Protein AF-A0A938PQ98-F1 (afdb_monomer)

Nearest PDB structures (foldseek):
  8t7w-assembly1_A  TM=9.359E-01  e=2.384E-25  Klebsiella aerogenes KCTC 2190
  3e8j-assembly1_B  TM=9.367E-01  e=6.258E-22  Leishmania naiffi
  5eo6-assembly1_B  TM=9.353E-01  e=1.321E-21  Acinetobacter baumannii
  5eo6-assembly1_A  TM=9.429E-01  e=1.975E-21  Acinetobacter baumannii
  1vju-assembly2_B  TM=9.425E-01  e=5.886E-21  Leishmania major

Secondary structure (DSSP, 8-state):
-PPPHHHHHHHHHHHHHHHHHHHHTT-SS-------EE-GGG-EEEEEEEES-SSEEEEEEEEEEEEESS--HHHHTT-GGGTT--EEEEEEEEEEEESSTTSPEEEEEEEEEEETTSTT-EEEEEEEEEE-SS--HHHHHHHHHHHHHHHGGGHHHHHHHHHHHTEETTTTEESSSEE--EEEE-TT-HHHHHHHHHHHHHHHHHHHHHHHHHHTT-----

Sequence (222 aa):
MTVDVTQVRQYFIQLQEIICAQLETFEPLARFSTEDIPGPGGALARPRVLARGIVIEKAAVQFTHSIGPTLPPAATGRNPHLAGRPFQAVAISMIVHPRNPYVPTTHLNLRYFVVDGVDGTWYFGGGFDLTPYYLFPEDCVHWHEVSARAAGVHYPMMKKACDEYFQLPHRGEARGIGGLFFDDWTDGGADASFRQVQSIGDALLPAYLPIIEKRKDTPFGE

Mean predicted aligned error: 3.8 Å

Solvent-accessible surface area (backbone atoms only — not comparable to full-atom values): 11638 Å² total; per-residue (Å²): 123,73,66,63,64,67,59,56,48,52,50,43,51,50,50,49,53,52,52,51,57,58,60,35,72,67,25,95,80,40,57,61,45,83,56,73,48,78,47,70,98,78,17,36,37,36,54,25,46,29,60,77,28,84,42,43,32,33,34,38,44,36,36,41,34,49,61,42,70,45,51,54,70,80,60,24,72,81,38,63,91,52,55,70,32,34,32,41,38,38,36,32,39,34,44,39,37,43,56,36,60,61,23,48,32,39,39,39,35,42,37,40,41,41,39,64,96,48,96,68,47,58,31,34,32,32,36,36,38,38,31,56,79,50,88,50,73,68,57,55,49,48,35,48,54,40,46,34,65,34,43,45,93,49,24,70,60,23,30,51,44,18,51,65,68,43,48,38,80,96,74,76,38,61,70,44,83,31,44,37,26,52,63,81,40,50,66,83,38,38,69,48,36,48,51,46,50,49,37,46,60,66,33,48,56,77,34,44,50,63,48,40,72,72,22,54,81,57,88,78,82,135

Structure (mmCIF, N/CA/C/O backbone):
data_AF-A0A938PQ98-F1
#
_entry.id   AF-A0A938PQ98-F1
#
loop_
_atom_site.group_PDB
_atom_site.id
_atom_site.type_symbol
_atom_site.label_atom_id
_atom_site.label_alt_id
_atom_site.label_comp_id
_atom_site.label_asym_id
_atom_site.label_entity_id
_atom_site.label_seq_id
_atom_site.pdbx_PDB_ins_code
_atom_site.Cartn_x
_atom_site.Cartn_y
_atom_site.Cartn_z
_atom_site.occupancy
_atom_site.B_iso_or_equiv
_atom_site.auth_seq_id
_atom_site.auth_comp_id
_atom_site.auth_asym_id
_atom_site.auth_atom_id
_atom_site.pdbx_PDB_model_num
ATOM 1 N N . MET A 1 1 ? 7.131 0.810 -24.719 1.00 72.88 1 MET A N 1
ATOM 2 C CA . MET A 1 1 ? 7.517 2.026 -23.967 1.00 72.88 1 MET A CA 1
ATOM 3 C C . MET A 1 1 ? 7.296 1.735 -22.491 1.00 72.88 1 MET A C 1
ATOM 5 O O . MET A 1 1 ? 6.317 1.062 -22.190 1.00 72.88 1 MET A O 1
ATOM 9 N N . THR A 1 2 ? 8.216 2.144 -21.620 1.00 83.44 2 THR A N 1
ATOM 10 C CA . THR A 1 2 ? 8.167 1.978 -20.152 1.00 83.44 2 THR A CA 1
ATOM 11 C C . THR A 1 2 ? 7.714 3.283 -19.497 1.00 83.44 2 THR A C 1
ATOM 13 O O . THR A 1 2 ? 7.872 4.344 -20.099 1.00 83.44 2 THR A O 1
ATOM 16 N N . VAL A 1 3 ? 7.228 3.232 -18.254 1.00 85.94 3 VAL A N 1
ATOM 17 C CA . VAL A 1 3 ? 7.069 4.452 -17.446 1.00 85.94 3 VAL A CA 1
ATOM 18 C C . VAL A 1 3 ? 8.440 4.894 -16.944 1.00 85.94 3 VAL A C 1
ATOM 20 O O . VAL A 1 3 ? 9.269 4.056 -16.571 1.00 85.94 3 VAL A O 1
ATOM 23 N N . ASP A 1 4 ? 8.678 6.205 -16.932 1.00 91.75 4 ASP A N 1
ATOM 24 C CA . ASP A 1 4 ? 9.855 6.792 -16.296 1.00 91.75 4 ASP A CA 1
ATOM 25 C C . ASP A 1 4 ? 9.849 6.469 -14.794 1.00 91.75 4 ASP A C 1
ATOM 27 O O . ASP A 1 4 ? 8.961 6.883 -14.042 1.00 91.75 4 ASP A O 1
ATOM 31 N N . VAL A 1 5 ? 10.872 5.736 -14.353 1.00 94.00 5 VAL A N 1
ATOM 32 C CA . VAL A 1 5 ? 11.075 5.329 -12.955 1.00 94.00 5 VAL A CA 1
ATOM 33 C C . VAL A 1 5 ? 11.027 6.530 -12.008 1.00 94.00 5 VAL A C 1
ATOM 35 O O . VAL A 1 5 ? 10.541 6.407 -10.883 1.00 94.00 5 VAL A O 1
ATOM 38 N N . THR A 1 6 ? 11.471 7.704 -12.461 1.00 94.88 6 THR A N 1
ATOM 39 C CA . THR A 1 6 ? 11.460 8.944 -11.676 1.00 94.88 6 THR A CA 1
ATOM 40 C C . THR A 1 6 ? 10.039 9.368 -11.306 1.00 94.88 6 THR A C 1
ATOM 42 O O . THR A 1 6 ? 9.804 9.777 -10.167 1.00 94.88 6 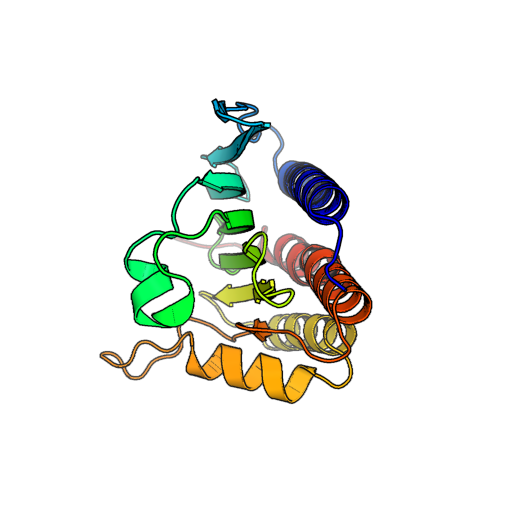THR A O 1
ATOM 45 N N . GLN A 1 7 ? 9.075 9.206 -12.219 1.00 97.12 7 GLN A N 1
ATOM 46 C CA . GLN A 1 7 ? 7.667 9.534 -11.969 1.00 97.12 7 GLN A CA 1
ATOM 47 C C . GLN A 1 7 ? 7.050 8.581 -10.943 1.00 97.12 7 GLN A C 1
ATOM 49 O O . GLN A 1 7 ? 6.399 9.024 -9.995 1.00 97.12 7 GLN A O 1
ATOM 54 N N . VAL A 1 8 ? 7.311 7.277 -11.083 1.00 98.00 8 VAL A N 1
ATOM 55 C CA . VAL A 1 8 ? 6.839 6.264 -10.124 1.00 98.00 8 VAL A CA 1
ATOM 56 C C . VAL A 1 8 ? 7.443 6.507 -8.740 1.00 98.00 8 VAL A C 1
ATOM 58 O O . VAL A 1 8 ? 6.730 6.504 -7.737 1.00 98.00 8 VAL A O 1
ATOM 61 N N . ARG A 1 9 ? 8.752 6.784 -8.685 1.00 98.12 9 ARG A N 1
ATOM 62 C CA . ARG A 1 9 ? 9.471 7.152 -7.459 1.00 98.12 9 ARG A CA 1
ATOM 63 C C . ARG A 1 9 ? 8.839 8.353 -6.772 1.00 98.12 9 ARG A C 1
ATOM 65 O O . ARG A 1 9 ? 8.612 8.297 -5.566 1.00 98.12 9 ARG A O 1
ATOM 72 N N . GLN A 1 10 ? 8.576 9.425 -7.515 1.00 98.44 10 GLN A N 1
ATOM 73 C CA . GLN A 1 10 ? 7.986 10.636 -6.957 1.00 98.44 10 GLN A CA 1
ATOM 74 C C . GLN A 1 10 ? 6.587 10.366 -6.400 1.00 98.44 10 GLN A C 1
ATOM 76 O O . GLN A 1 10 ? 6.302 10.765 -5.272 1.00 98.44 10 GLN A O 1
ATOM 81 N N . TYR A 1 11 ? 5.751 9.640 -7.147 1.00 98.75 11 TYR A N 1
ATOM 82 C CA . TYR A 1 11 ? 4.411 9.283 -6.694 1.00 98.75 11 TYR A CA 1
ATOM 83 C C . TYR A 1 11 ? 4.441 8.434 -5.414 1.00 98.75 11 TYR A C 1
ATOM 85 O O . TYR A 1 11 ? 3.761 8.770 -4.451 1.00 98.75 11 TYR A O 1
ATOM 93 N N . PHE A 1 12 ? 5.267 7.383 -5.339 1.00 98.81 12 PHE A N 1
ATOM 94 C CA . PHE A 1 12 ? 5.338 6.539 -4.135 1.00 98.81 12 PHE A CA 1
ATOM 95 C C . PHE A 1 12 ? 5.906 7.274 -2.915 1.00 98.81 12 PHE A C 1
ATOM 97 O O . PHE A 1 12 ? 5.462 7.024 -1.795 1.00 98.81 12 PHE A O 1
ATOM 104 N N . ILE A 1 13 ? 6.843 8.204 -3.116 1.00 98.69 13 ILE A N 1
ATOM 105 C CA . ILE A 1 13 ? 7.319 9.099 -2.054 1.00 98.69 13 ILE A CA 1
ATOM 106 C C . ILE A 1 13 ? 6.177 9.982 -1.535 1.00 98.69 13 ILE A C 1
ATOM 108 O O . ILE A 1 13 ? 5.963 10.045 -0.326 1.00 98.69 13 ILE A O 1
ATOM 112 N N . GLN A 1 14 ? 5.426 10.620 -2.434 1.00 98.75 14 GLN A N 1
ATOM 113 C CA . GLN A 1 14 ? 4.295 11.471 -2.058 1.00 98.75 14 GLN A CA 1
ATOM 114 C C . GLN A 1 14 ? 3.198 10.665 -1.360 1.00 98.75 14 GLN A C 1
ATOM 116 O O . GLN A 1 14 ? 2.678 11.092 -0.333 1.00 98.75 14 GLN A O 1
ATOM 121 N N . LEU A 1 15 ? 2.890 9.469 -1.866 1.00 98.88 15 LEU A N 1
ATOM 122 C CA . LEU A 1 15 ? 1.912 8.576 -1.259 1.00 98.88 15 LEU A CA 1
ATOM 123 C C . LEU A 1 15 ? 2.333 8.176 0.162 1.00 98.88 15 LEU A C 1
ATOM 125 O O . LEU A 1 15 ? 1.511 8.234 1.072 1.00 98.88 15 LEU A O 1
ATOM 129 N N . GLN A 1 16 ? 3.609 7.838 0.384 1.00 98.81 16 GLN A N 1
ATOM 130 C CA . GLN A 1 16 ? 4.134 7.569 1.727 1.00 98.81 16 GLN A CA 1
ATOM 131 C C . GLN A 1 16 ? 3.946 8.774 2.658 1.00 98.81 16 GLN A C 1
ATOM 133 O O . GLN A 1 16 ? 3.492 8.605 3.787 1.00 98.81 16 GLN A O 1
ATOM 138 N N . GLU A 1 17 ? 4.296 9.977 2.201 1.00 98.69 17 GLU A N 1
ATOM 139 C CA . GLU A 1 17 ? 4.189 11.202 3.000 1.00 98.69 17 GLU A CA 1
ATOM 140 C C . GLU A 1 17 ? 2.732 11.509 3.374 1.00 98.69 17 GLU A C 1
ATOM 142 O O . GLU A 1 17 ? 2.446 11.791 4.539 1.00 98.69 17 GLU A O 1
ATOM 147 N N . ILE A 1 18 ? 1.804 11.365 2.423 1.00 98.81 18 ILE A N 1
ATOM 148 C CA . ILE A 1 18 ? 0.368 11.559 2.652 1.00 98.81 18 ILE A CA 1
ATOM 149 C C . ILE A 1 18 ? -0.174 10.507 3.626 1.00 98.81 18 ILE A C 1
ATOM 151 O O . ILE A 1 18 ? -0.864 10.868 4.577 1.00 98.81 18 ILE A O 1
ATOM 155 N N . ILE A 1 19 ? 0.152 9.223 3.433 1.00 98.81 19 ILE A N 1
ATOM 156 C CA . ILE A 1 19 ? -0.275 8.141 4.333 1.00 98.81 19 ILE A CA 1
ATOM 157 C C . ILE A 1 19 ? 0.204 8.412 5.760 1.00 98.81 19 ILE A C 1
ATOM 159 O O . ILE A 1 19 ? -0.602 8.363 6.689 1.00 98.81 19 ILE A O 1
ATOM 163 N N . CYS A 1 20 ? 1.490 8.723 5.942 1.00 98.81 20 CYS A N 1
ATOM 164 C CA . CYS A 1 20 ? 2.042 9.010 7.263 1.00 98.81 20 CYS A CA 1
ATOM 165 C C . CYS A 1 20 ? 1.334 10.200 7.917 1.00 98.81 20 CYS A C 1
ATOM 167 O O . CYS A 1 20 ? 0.871 10.077 9.048 1.00 98.81 20 CYS A O 1
ATOM 169 N N . ALA A 1 21 ? 1.190 11.316 7.195 1.00 98.69 21 ALA A N 1
ATOM 170 C CA . ALA A 1 21 ? 0.546 12.516 7.719 1.00 98.69 21 ALA A CA 1
ATOM 171 C C . ALA A 1 21 ? -0.918 12.268 8.118 1.00 98.69 21 ALA A C 1
ATOM 173 O O . ALA A 1 21 ? -1.359 12.740 9.162 1.00 98.69 21 ALA A O 1
ATOM 174 N N . GLN A 1 22 ? -1.668 11.506 7.315 1.00 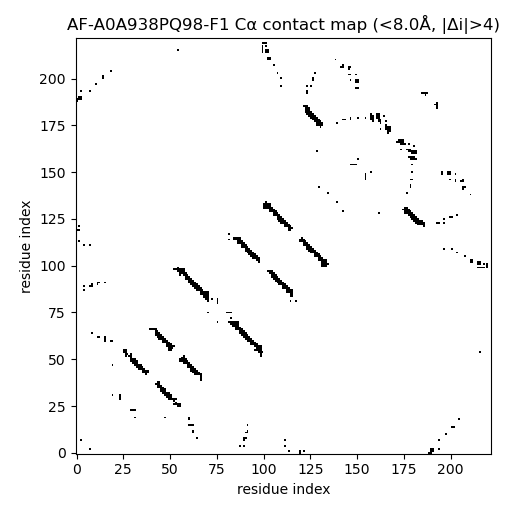98.81 22 GLN A N 1
ATOM 175 C CA . GLN A 1 22 ? -3.063 11.182 7.615 1.00 98.81 22 GLN A CA 1
ATOM 176 C C . GLN A 1 22 ? -3.190 10.237 8.813 1.00 98.81 22 GLN A C 1
ATOM 178 O O . GLN A 1 22 ? -4.026 10.467 9.684 1.00 98.81 22 GLN A O 1
ATOM 183 N N . LEU A 1 23 ? -2.340 9.213 8.912 1.00 98.69 23 LEU A N 1
ATOM 184 C CA . LEU A 1 23 ? -2.345 8.306 10.063 1.00 98.69 23 LEU A CA 1
ATOM 185 C C . LEU A 1 23 ? -1.941 9.017 11.364 1.00 98.69 23 LEU A C 1
ATOM 187 O O . LEU A 1 23 ? -2.512 8.737 12.415 1.00 98.69 23 LEU A O 1
ATOM 191 N N . GLU A 1 24 ? -1.017 9.977 11.304 1.00 98.56 24 GLU A N 1
ATOM 192 C CA . GLU A 1 24 ? -0.634 10.794 12.463 1.00 98.56 24 GLU A CA 1
ATOM 193 C C . GLU A 1 24 ? -1.763 11.694 12.977 1.00 98.56 24 GLU A C 1
ATOM 195 O O . GLU A 1 24 ? -1.717 12.100 14.135 1.00 98.56 24 GLU A O 1
ATOM 200 N N . THR A 1 25 ? -2.803 11.978 12.183 1.00 98.38 25 THR A N 1
ATOM 201 C CA . THR A 1 25 ? -3.957 12.758 12.673 1.00 98.38 25 THR A CA 1
ATOM 202 C C . THR A 1 25 ? -4.756 12.037 13.761 1.00 98.38 25 THR A C 1
ATOM 204 O O . THR A 1 25 ? -5.399 12.691 14.580 1.00 98.38 25 THR A O 1
ATOM 207 N N . PHE A 1 26 ? -4.655 10.705 13.829 1.00 98.06 26 PHE A N 1
ATOM 208 C CA . PHE A 1 26 ? -5.233 9.895 14.904 1.00 98.06 26 PHE A CA 1
ATOM 209 C C . PHE A 1 26 ? -4.358 9.863 16.162 1.00 98.06 26 PHE A C 1
ATOM 211 O O . PHE A 1 26 ? -4.759 9.304 17.182 1.00 98.06 26 PHE A O 1
ATOM 218 N N . GLU A 1 27 ? -3.158 10.445 16.103 1.00 97.88 27 GLU A N 1
ATOM 219 C CA . GLU A 1 27 ? -2.154 10.340 17.148 1.00 97.88 27 GLU A CA 1
ATOM 220 C C . GLU A 1 27 ? -1.810 11.709 17.739 1.00 97.88 27 GLU A C 1
ATOM 222 O O . GLU A 1 27 ? -1.225 12.562 17.067 1.00 97.88 27 GLU A O 1
ATOM 227 N N . PRO A 1 28 ? -2.063 11.943 19.038 1.00 94.81 28 PRO A N 1
ATOM 228 C CA . PRO A 1 28 ? -1.701 13.215 19.651 1.00 94.81 28 PRO A CA 1
ATOM 229 C C . PRO A 1 28 ? -0.178 13.389 19.727 1.00 94.81 28 PRO A C 1
ATOM 231 O O . PRO A 1 28 ? 0.330 14.479 19.460 1.00 94.81 28 PRO A O 1
ATOM 234 N N . LEU A 1 29 ? 0.555 12.313 20.045 1.00 94.62 29 LEU A N 1
ATOM 235 C CA . LEU A 1 29 ? 1.991 12.362 20.352 1.00 94.62 29 LEU A CA 1
ATOM 236 C C . LEU A 1 29 ? 2.859 11.455 19.472 1.00 94.62 29 LEU A C 1
ATOM 238 O O . LEU A 1 29 ? 4.000 11.814 19.187 1.00 94.62 29 LEU A O 1
ATOM 242 N N . ALA A 1 30 ? 2.368 10.281 19.066 1.00 97.25 30 ALA A N 1
ATOM 243 C CA . ALA A 1 30 ? 3.165 9.348 18.275 1.00 97.25 30 ALA A CA 1
ATOM 244 C C . ALA A 1 30 ? 3.358 9.874 16.845 1.00 97.25 30 ALA A C 1
ATOM 246 O O . ALA A 1 30 ? 2.426 10.384 16.225 1.00 97.25 30 ALA A O 1
ATOM 247 N N . ARG A 1 31 ? 4.581 9.759 16.328 1.00 98.12 31 ARG A N 1
ATOM 248 C CA . ARG A 1 31 ? 4.968 10.193 14.980 1.00 98.12 31 ARG A CA 1
ATOM 249 C C . ARG A 1 31 ? 5.791 9.106 14.303 1.00 98.12 31 ARG A C 1
ATOM 251 O O . ARG A 1 31 ? 6.414 8.285 14.984 1.00 98.12 31 ARG A O 1
ATOM 258 N N . PHE A 1 32 ? 5.797 9.102 12.978 1.00 98.62 32 PHE A N 1
ATOM 259 C CA . PHE A 1 32 ? 6.661 8.244 12.185 1.00 98.62 32 PHE A CA 1
ATOM 260 C C . PHE A 1 32 ? 8.122 8.706 12.271 1.00 98.62 32 PHE A C 1
ATOM 262 O O . PHE A 1 32 ? 8.425 9.899 12.257 1.00 98.62 32 PHE A O 1
ATOM 269 N N . SER A 1 33 ? 9.051 7.750 12.309 1.00 97.69 33 SER A N 1
ATOM 270 C CA . SER A 1 33 ? 10.476 8.015 12.076 1.00 97.69 33 SER A CA 1
ATOM 271 C C . SER A 1 33 ? 10.692 8.681 10.716 1.00 97.69 33 SER A C 1
ATOM 273 O O . SER A 1 33 ? 9.962 8.386 9.778 1.00 97.69 33 SER A O 1
ATOM 275 N N . THR A 1 34 ? 11.719 9.518 10.569 1.00 94.75 34 THR A N 1
ATOM 276 C CA . THR A 1 34 ? 11.966 10.305 9.342 1.00 94.75 34 THR A CA 1
ATOM 277 C C . THR A 1 34 ? 13.308 10.000 8.670 1.00 94.75 34 THR A C 1
ATOM 279 O O . THR A 1 34 ? 13.791 10.783 7.858 1.00 94.75 34 THR A O 1
ATOM 282 N N . GLU A 1 35 ? 13.917 8.859 8.989 1.00 94.56 35 GLU A N 1
ATOM 283 C CA . GLU A 1 35 ? 15.220 8.463 8.449 1.00 94.56 35 GLU A CA 1
ATOM 284 C C . GLU A 1 35 ? 15.163 8.159 6.944 1.00 94.56 35 GLU A C 1
ATOM 286 O O . GLU A 1 35 ? 14.292 7.423 6.479 1.00 94.56 35 GLU A O 1
ATOM 291 N N . ASP A 1 36 ? 16.131 8.684 6.196 1.00 97.56 36 ASP A N 1
ATOM 292 C CA . ASP A 1 36 ? 16.361 8.354 4.792 1.00 97.56 36 ASP A CA 1
ATOM 293 C C . ASP A 1 36 ? 17.742 7.697 4.661 1.00 97.56 36 ASP A C 1
ATOM 295 O O . ASP A 1 36 ? 18.749 8.234 5.122 1.00 97.56 36 ASP A O 1
ATOM 299 N N . ILE A 1 37 ? 17.784 6.530 4.020 1.00 98.06 37 ILE A N 1
ATOM 300 C CA . ILE A 1 37 ? 18.978 5.694 3.880 1.00 98.06 37 ILE A CA 1
ATOM 301 C C . ILE A 1 37 ? 19.377 5.674 2.396 1.00 98.06 37 ILE A C 1
ATOM 303 O O . ILE A 1 37 ? 18.791 4.916 1.611 1.00 98.06 37 ILE A O 1
ATOM 307 N N . PRO A 1 38 ? 20.329 6.521 1.966 1.00 97.44 38 PRO A N 1
ATOM 308 C CA . PRO A 1 38 ? 20.788 6.545 0.584 1.00 97.44 38 PRO A CA 1
ATOM 309 C C . PRO A 1 38 ? 21.637 5.312 0.260 1.00 97.44 38 PRO A C 1
ATOM 311 O O . PRO A 1 38 ? 22.381 4.803 1.098 1.00 97.44 38 PRO A O 1
ATOM 314 N N . GLY A 1 39 ? 21.555 4.858 -0.988 1.00 94.75 39 GLY A N 1
ATOM 315 C CA . GLY A 1 39 ? 22.371 3.777 -1.528 1.00 94.75 39 GLY A CA 1
ATOM 316 C C . GLY A 1 39 ? 23.108 4.175 -2.813 1.00 94.75 39 GLY A C 1
ATOM 317 O O . GLY A 1 39 ? 22.921 5.278 -3.338 1.00 94.75 39 GLY A O 1
ATOM 318 N N . PRO A 1 40 ? 23.954 3.278 -3.349 1.00 91.69 40 PRO A N 1
ATOM 319 C CA . PRO A 1 40 ? 24.685 3.514 -4.591 1.00 91.69 40 PRO A CA 1
ATOM 320 C C . PRO A 1 40 ? 23.760 3.821 -5.777 1.00 91.69 40 PRO A C 1
ATOM 322 O O . PRO A 1 40 ? 22.631 3.338 -5.842 1.00 91.69 40 PRO A O 1
ATOM 325 N N . GLY A 1 41 ? 24.243 4.617 -6.734 1.00 89.31 41 GLY A N 1
ATOM 326 C CA . GLY A 1 41 ? 23.533 4.869 -7.997 1.00 89.31 41 GLY A CA 1
ATOM 327 C C . GLY A 1 41 ? 22.209 5.632 -7.870 1.00 89.31 41 GLY A C 1
ATOM 328 O O . GLY A 1 41 ? 21.444 5.659 -8.824 1.00 89.31 41 GLY A O 1
ATOM 329 N N . GLY A 1 42 ? 21.920 6.245 -6.715 1.00 92.81 42 GLY A N 1
ATOM 330 C CA . GLY A 1 42 ? 20.652 6.942 -6.465 1.00 92.81 42 GLY A CA 1
ATOM 331 C C . GLY A 1 42 ? 19.554 6.062 -5.856 1.00 92.81 42 GLY A C 1
ATOM 332 O O . GLY A 1 42 ? 18.406 6.519 -5.753 1.00 92.81 42 GLY A O 1
ATOM 333 N N . ALA A 1 43 ? 19.900 4.838 -5.436 1.00 96.12 43 ALA A N 1
ATOM 334 C CA . ALA A 1 43 ? 19.048 3.984 -4.617 1.00 96.12 43 ALA A CA 1
ATOM 335 C C . ALA A 1 43 ? 18.696 4.673 -3.287 1.00 96.12 43 ALA A C 1
ATOM 337 O O . ALA A 1 43 ? 19.438 5.526 -2.790 1.00 96.12 43 ALA A O 1
ATOM 338 N N . LEU A 1 44 ? 17.548 4.323 -2.715 1.00 98.19 44 LEU A N 1
ATOM 339 C CA . LEU A 1 44 ? 17.035 4.968 -1.508 1.00 98.19 44 LEU A CA 1
ATOM 340 C C . LEU A 1 44 ? 16.095 4.031 -0.752 1.00 98.19 44 LEU A C 1
ATOM 342 O O . LEU A 1 44 ? 15.200 3.450 -1.356 1.00 98.19 44 LEU A O 1
ATOM 346 N N . ALA A 1 45 ? 16.235 3.949 0.566 1.00 98.31 45 ALA A N 1
ATOM 347 C CA . ALA A 1 45 ? 15.198 3.426 1.448 1.00 98.31 45 ALA A CA 1
ATOM 348 C C . ALA A 1 45 ? 14.719 4.539 2.388 1.00 98.31 45 ALA A C 1
ATOM 350 O O . ALA A 1 45 ? 15.532 5.272 2.944 1.00 98.31 45 ALA A O 1
ATOM 351 N N . ARG A 1 46 ? 13.403 4.675 2.560 1.00 98.38 46 ARG A N 1
ATOM 352 C CA . ARG A 1 46 ? 12.789 5.626 3.497 1.00 98.38 46 ARG A CA 1
ATOM 353 C C . ARG A 1 46 ? 11.876 4.853 4.443 1.00 98.38 46 ARG A C 1
ATOM 355 O O . ARG A 1 46 ? 10.685 4.708 4.153 1.00 98.38 46 ARG A O 1
ATOM 362 N N . PRO A 1 47 ? 12.402 4.286 5.536 1.00 98.31 47 PRO A N 1
ATOM 363 C CA . PRO A 1 47 ? 11.556 3.690 6.550 1.00 98.31 47 PRO A CA 1
ATOM 364 C C . PRO A 1 47 ? 10.798 4.764 7.330 1.00 98.31 47 PRO A C 1
ATOM 366 O O . PRO A 1 47 ? 11.375 5.716 7.861 1.00 98.31 47 PRO A O 1
ATOM 369 N N . ARG A 1 48 ? 9.481 4.591 7.433 1.00 98.56 48 ARG A N 1
ATOM 370 C CA . ARG A 1 48 ? 8.623 5.344 8.348 1.00 98.56 48 ARG A CA 1
ATOM 371 C C . ARG A 1 48 ? 8.015 4.350 9.318 1.00 98.56 48 ARG A C 1
ATOM 373 O O . ARG A 1 48 ? 7.223 3.504 8.912 1.00 98.56 48 ARG A O 1
ATOM 380 N N . VAL A 1 49 ? 8.390 4.428 10.589 1.00 98.56 49 VAL A N 1
ATOM 381 C CA . VAL A 1 49 ? 7.871 3.552 11.645 1.00 98.56 49 VAL A CA 1
ATOM 382 C C . VAL A 1 49 ? 7.252 4.396 12.748 1.00 98.56 49 VAL A C 1
ATOM 384 O O . VAL A 1 49 ? 7.913 5.276 13.294 1.00 98.56 49 VAL A O 1
ATOM 387 N N . LEU A 1 50 ? 6.000 4.099 13.082 1.00 98.62 50 LEU A N 1
ATOM 388 C CA . LEU A 1 50 ? 5.285 4.631 14.238 1.00 98.62 50 LEU A CA 1
ATOM 389 C C . LEU A 1 50 ? 5.042 3.475 15.208 1.00 98.62 50 LEU A C 1
ATOM 391 O O . LEU A 1 50 ? 4.672 2.373 14.798 1.00 98.62 50 LEU A O 1
ATOM 395 N N . ALA A 1 51 ? 5.269 3.704 16.496 1.00 97.88 51 ALA A N 1
ATOM 396 C CA . ALA A 1 51 ? 5.032 2.700 17.526 1.00 97.88 51 ALA A CA 1
ATOM 397 C C . ALA A 1 51 ? 4.514 3.343 18.810 1.00 97.88 51 ALA A C 1
ATOM 399 O O . ALA A 1 51 ? 4.892 4.466 19.144 1.00 97.88 51 ALA A O 1
ATOM 400 N N . ARG A 1 52 ? 3.726 2.571 19.567 1.00 96.56 52 ARG A N 1
ATOM 401 C CA . ARG A 1 52 ? 3.138 2.965 20.856 1.00 96.56 52 ARG A CA 1
ATOM 402 C C . ARG A 1 52 ? 2.216 4.188 20.744 1.00 96.56 52 ARG A C 1
ATOM 404 O O . ARG A 1 52 ? 2.187 5.008 21.659 1.00 96.56 52 ARG A O 1
ATOM 411 N N . GLY A 1 53 ? 1.479 4.299 19.638 1.00 97.44 53 GLY A N 1
ATOM 412 C CA . GLY A 1 53 ? 0.372 5.242 19.513 1.00 97.44 53 GLY A CA 1
ATOM 413 C C . GLY A 1 53 ? -0.844 4.820 20.339 1.00 97.44 53 GLY A C 1
ATOM 414 O O . GLY A 1 53 ? -0.916 3.693 20.852 1.00 97.44 53 GLY A O 1
ATOM 415 N N . ILE A 1 54 ? -1.782 5.752 20.502 1.00 97.25 54 ILE A N 1
ATOM 416 C CA . ILE A 1 54 ? -3.022 5.541 21.253 1.00 97.25 54 ILE A CA 1
ATOM 417 C C . ILE A 1 54 ? -4.100 4.860 20.400 1.00 97.25 54 ILE A C 1
ATOM 419 O O . ILE A 1 54 ? -4.833 4.024 20.925 1.00 97.25 54 ILE A O 1
ATOM 423 N N . VAL A 1 55 ? -4.154 5.153 19.097 1.00 98.25 55 VAL A N 1
ATOM 424 C CA . VAL A 1 55 ? -5.048 4.498 18.126 1.00 98.25 55 VAL A CA 1
ATOM 425 C C . VAL A 1 55 ? -4.281 3.441 17.333 1.00 98.25 55 VAL A C 1
ATOM 427 O O . VAL A 1 55 ? -4.760 2.322 17.149 1.00 98.25 55 VAL A O 1
ATOM 430 N N . ILE A 1 56 ? -3.072 3.773 16.894 1.00 98.56 56 ILE A N 1
ATOM 431 C CA . ILE A 1 56 ? -2.180 2.946 16.091 1.00 98.56 56 ILE A CA 1
ATOM 432 C C . ILE A 1 56 ? -1.083 2.400 17.002 1.00 98.56 56 ILE A C 1
ATOM 434 O O . ILE A 1 56 ? -0.127 3.091 17.355 1.00 98.56 56 ILE A O 1
ATOM 438 N N . GLU A 1 57 ? -1.189 1.125 17.371 1.00 98.31 57 GLU A N 1
ATOM 439 C CA . GLU A 1 57 ? -0.182 0.478 18.209 1.00 98.31 57 GLU A CA 1
ATOM 440 C C . GLU A 1 57 ? 1.173 0.414 17.496 1.00 98.31 57 GLU A C 1
ATOM 442 O O . GLU A 1 57 ? 2.214 0.728 18.089 1.00 98.31 57 GLU A O 1
ATOM 447 N N . LYS A 1 58 ? 1.161 0.033 16.215 1.00 98.69 58 LYS A N 1
ATOM 448 C CA . LYS A 1 58 ? 2.358 -0.036 15.379 1.00 98.69 58 LYS A CA 1
ATOM 449 C C . LYS A 1 58 ? 2.005 0.136 13.908 1.00 98.69 58 LYS A C 1
ATOM 451 O O . LYS A 1 58 ? 1.120 -0.540 13.395 1.00 98.69 58 LYS A O 1
ATOM 456 N N . ALA A 1 59 ? 2.747 0.976 13.204 1.00 98.75 59 ALA A N 1
ATOM 457 C CA . ALA A 1 59 ? 2.656 1.096 11.758 1.00 98.75 59 ALA A CA 1
ATOM 458 C C . ALA A 1 59 ? 4.043 1.191 11.133 1.00 98.75 59 ALA A C 1
ATOM 460 O O . ALA A 1 59 ? 4.974 1.756 11.710 1.00 98.75 59 ALA A O 1
ATOM 461 N N . ALA A 1 60 ? 4.166 0.646 9.931 1.00 98.62 60 ALA A N 1
ATOM 462 C CA . ALA A 1 60 ? 5.342 0.796 9.098 1.00 98.62 60 ALA A CA 1
ATOM 463 C C . ALA A 1 60 ? 4.893 1.157 7.685 1.00 98.62 60 ALA A C 1
ATOM 465 O O . ALA A 1 60 ? 4.140 0.395 7.088 1.00 98.62 60 ALA A O 1
ATOM 466 N N . VAL A 1 61 ? 5.367 2.286 7.159 1.00 98.75 61 VAL A N 1
ATOM 467 C CA . VAL A 1 61 ? 5.193 2.708 5.763 1.00 98.75 61 VAL A CA 1
ATOM 468 C C . VAL A 1 61 ? 6.586 2.803 5.154 1.00 98.75 61 VAL A C 1
ATOM 470 O O . VAL A 1 61 ? 7.377 3.688 5.470 1.00 98.75 61 VAL A O 1
ATOM 473 N N . GLN A 1 62 ? 6.927 1.846 4.313 1.00 98.50 62 GLN A N 1
ATOM 474 C CA . GLN A 1 62 ? 8.253 1.657 3.750 1.00 98.50 62 GLN A CA 1
ATOM 475 C C . GLN A 1 62 ? 8.247 2.118 2.301 1.00 98.50 62 GLN A C 1
ATOM 477 O O . GLN A 1 62 ? 7.406 1.672 1.527 1.00 98.50 62 GLN A O 1
ATOM 482 N N . PHE A 1 63 ? 9.205 2.956 1.926 1.00 98.69 63 PHE A N 1
ATOM 483 C CA . PHE A 1 63 ? 9.522 3.224 0.529 1.00 98.69 63 PHE A CA 1
ATOM 484 C C . PHE A 1 63 ? 10.913 2.680 0.224 1.00 98.69 63 PHE A C 1
ATOM 486 O O . PHE A 1 63 ? 11.847 2.880 1.008 1.00 98.69 63 PHE A O 1
ATOM 493 N N . THR A 1 64 ? 11.067 2.032 -0.927 1.00 98.38 64 THR A N 1
ATOM 494 C CA . THR A 1 64 ? 12.362 1.587 -1.436 1.00 98.38 64 THR A CA 1
ATOM 495 C C . THR A 1 64 ? 12.499 1.878 -2.925 1.00 98.38 64 THR A C 1
ATOM 497 O O . THR A 1 64 ? 11.565 1.731 -3.708 1.00 98.38 64 THR A O 1
ATOM 500 N N . HIS A 1 65 ? 13.702 2.272 -3.323 1.00 98.06 65 HIS A N 1
ATOM 501 C CA . HIS A 1 65 ? 14.174 2.291 -4.694 1.00 98.06 65 HIS A CA 1
ATOM 502 C C . HIS A 1 65 ? 15.494 1.525 -4.739 1.00 98.06 65 HIS A C 1
ATOM 504 O O . HIS A 1 65 ? 16.525 2.010 -4.267 1.00 98.06 65 HIS A O 1
ATOM 510 N N . SER A 1 66 ? 15.444 0.307 -5.265 1.00 95.06 66 SER A N 1
ATOM 511 C CA . SER A 1 66 ? 16.594 -0.570 -5.442 1.00 95.06 66 SER A CA 1
ATOM 512 C C . SER A 1 66 ? 17.114 -0.461 -6.868 1.00 95.06 66 SER A C 1
ATOM 514 O O . SER A 1 66 ? 16.342 -0.571 -7.815 1.00 95.06 66 SER A O 1
ATOM 516 N N . ILE A 1 67 ? 18.426 -0.282 -7.003 1.00 94.00 67 ILE A N 1
ATOM 517 C CA . ILE A 1 67 ? 19.134 -0.225 -8.283 1.00 94.00 67 ILE A CA 1
ATOM 518 C C . ILE A 1 67 ? 20.271 -1.232 -8.193 1.00 94.00 67 ILE A C 1
ATOM 520 O O . ILE A 1 67 ? 21.067 -1.180 -7.251 1.00 94.00 67 ILE A O 1
ATOM 524 N N . GLY A 1 68 ? 20.335 -2.167 -9.137 1.00 90.00 68 GLY A N 1
ATOM 525 C CA . GLY A 1 68 ? 21.335 -3.227 -9.105 1.00 90.00 68 GLY A CA 1
ATOM 526 C C . GLY A 1 68 ? 21.869 -3.576 -10.490 1.00 90.00 68 GLY A C 1
ATOM 527 O O . GLY A 1 68 ? 21.119 -3.533 -11.462 1.00 90.00 68 GLY A O 1
ATOM 528 N N . PRO A 1 69 ? 23.154 -3.965 -10.598 1.00 86.25 69 PRO A N 1
ATOM 529 C CA . PRO A 1 69 ? 23.757 -4.347 -11.875 1.00 86.25 69 PRO A CA 1
ATOM 530 C C . PRO A 1 69 ? 23.298 -5.727 -12.363 1.00 86.25 69 PRO A C 1
ATOM 532 O O . PRO A 1 69 ? 23.469 -6.044 -13.534 1.00 86.25 69 PRO A O 1
ATOM 535 N N . THR A 1 70 ? 22.745 -6.560 -11.473 1.00 83.25 70 THR A N 1
ATOM 536 C CA . THR A 1 70 ? 22.292 -7.921 -11.784 1.00 83.25 70 THR A CA 1
ATOM 537 C C . THR A 1 70 ? 21.020 -8.246 -11.009 1.00 83.25 70 THR A C 1
ATOM 539 O O . THR A 1 70 ? 20.950 -7.971 -9.810 1.00 83.25 70 THR A O 1
ATOM 542 N N . LEU A 1 71 ? 20.021 -8.836 -11.673 1.00 78.69 71 LEU A N 1
ATOM 543 C CA . LEU A 1 71 ? 18.823 -9.336 -10.997 1.00 78.69 71 LEU A CA 1
ATOM 544 C C . LEU A 1 71 ? 19.173 -10.356 -9.896 1.00 78.69 71 LEU A C 1
ATOM 546 O O . LEU A 1 71 ? 19.994 -11.250 -10.128 1.00 78.69 71 LEU A O 1
ATOM 550 N N . PRO A 1 72 ? 18.503 -10.294 -8.731 1.00 72.44 72 PRO A N 1
ATOM 551 C CA . PRO A 1 72 ? 18.694 -11.278 -7.676 1.00 72.44 72 PRO A CA 1
ATOM 552 C C . PRO A 1 72 ? 18.184 -12.668 -8.106 1.00 72.44 72 PRO A C 1
ATOM 554 O O . PRO A 1 72 ? 17.204 -12.755 -8.853 1.00 72.44 72 PRO A O 1
ATOM 557 N N . PRO A 1 73 ? 18.766 -13.767 -7.580 1.00 72.44 73 PRO A N 1
ATOM 558 C CA . PRO A 1 73 ? 18.388 -15.140 -7.938 1.00 72.44 73 PRO A CA 1
ATOM 559 C C . PRO A 1 73 ? 16.888 -15.453 -7.8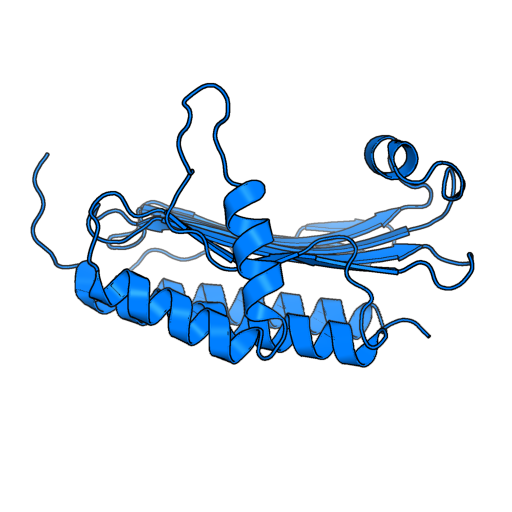12 1.00 72.44 73 PRO A C 1
ATOM 561 O O . PRO A 1 73 ? 16.333 -16.219 -8.595 1.00 72.44 73 PRO A O 1
ATOM 564 N N . ALA A 1 74 ? 16.206 -14.831 -6.846 1.00 68.44 74 ALA A N 1
ATOM 565 C CA . ALA A 1 74 ? 14.766 -14.996 -6.654 1.00 68.44 74 ALA A CA 1
ATOM 566 C C . ALA A 1 74 ? 13.935 -14.479 -7.847 1.00 68.44 74 ALA A C 1
ATOM 568 O O . ALA A 1 74 ? 12.896 -15.052 -8.164 1.00 68.44 74 ALA A O 1
ATOM 569 N N . ALA A 1 75 ? 14.399 -13.426 -8.528 1.00 67.69 75 ALA A N 1
ATOM 570 C CA . ALA A 1 75 ? 13.724 -12.858 -9.693 1.00 67.69 75 ALA A CA 1
ATOM 571 C C . ALA A 1 75 ? 14.088 -13.601 -10.992 1.00 67.69 75 ALA A C 1
ATOM 573 O O . ALA A 1 75 ? 13.246 -13.766 -11.877 1.00 67.69 75 ALA A O 1
ATOM 574 N N . THR A 1 76 ? 15.314 -14.123 -11.092 1.00 66.56 76 THR A N 1
ATOM 575 C CA . THR A 1 76 ? 15.754 -14.915 -12.254 1.00 66.56 76 THR A CA 1
AT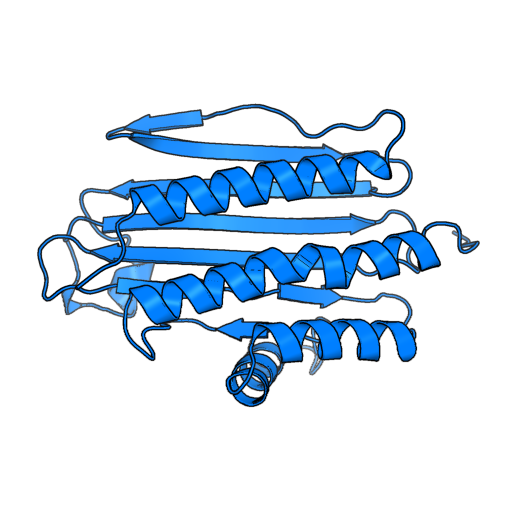OM 576 C C . THR A 1 76 ? 15.184 -16.332 -12.262 1.00 66.56 76 THR A C 1
ATOM 578 O O . THR A 1 76 ? 15.059 -16.917 -13.331 1.00 66.56 76 THR A O 1
ATOM 581 N N . GLY A 1 77 ? 14.760 -16.871 -11.113 1.00 68.44 77 GLY A N 1
ATOM 582 C CA . GLY A 1 77 ? 14.067 -18.162 -11.052 1.00 68.44 77 GLY A CA 1
ATOM 583 C C . GLY A 1 77 ? 12.758 -18.192 -11.853 1.00 68.44 77 GLY A C 1
ATOM 584 O O . GLY A 1 77 ? 12.449 -19.205 -12.475 1.00 68.44 77 GLY A O 1
ATOM 585 N N . ARG A 1 78 ? 12.015 -17.075 -11.885 1.00 68.06 78 ARG A N 1
ATOM 586 C CA . ARG A 1 78 ? 10.799 -16.917 -12.708 1.00 68.06 78 ARG A CA 1
ATOM 587 C C . ARG A 1 78 ? 11.100 -16.423 -14.123 1.00 68.06 78 ARG A C 1
ATOM 589 O O . ARG A 1 78 ? 10.381 -16.776 -15.049 1.00 68.06 78 ARG A O 1
ATOM 596 N N . ASN A 1 79 ? 12.183 -15.661 -14.294 1.00 72.44 79 ASN A N 1
ATOM 597 C CA . ASN A 1 79 ? 12.589 -15.089 -15.578 1.00 72.44 79 ASN A CA 1
ATOM 598 C C . ASN A 1 79 ? 14.063 -15.396 -15.908 1.00 72.44 79 ASN A C 1
ATOM 600 O O . ASN A 1 79 ? 14.907 -14.495 -15.856 1.00 72.44 79 ASN A O 1
ATOM 604 N N 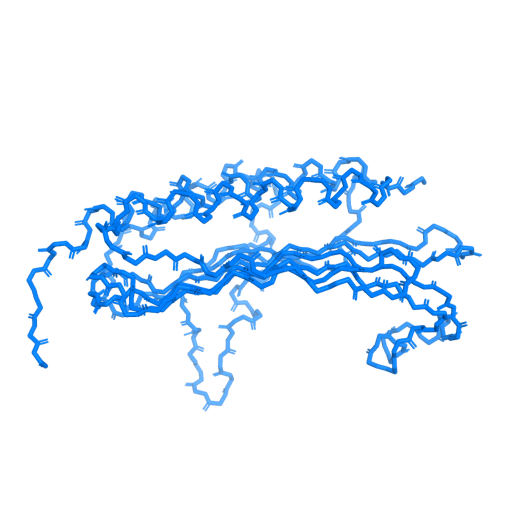. PRO A 1 80 ? 14.406 -16.648 -16.278 1.00 76.75 80 PRO A N 1
ATOM 605 C CA . PRO A 1 80 ? 15.802 -17.051 -16.476 1.00 76.75 80 PRO A CA 1
ATOM 606 C C . PRO A 1 80 ? 16.528 -16.239 -17.556 1.00 76.75 80 PRO A C 1
ATOM 608 O O . PRO A 1 80 ? 17.723 -15.979 -17.444 1.00 76.75 80 PRO A O 1
ATOM 611 N N . HIS A 1 81 ? 15.795 -15.783 -18.577 1.00 77.69 81 HIS A N 1
ATOM 612 C CA . HIS A 1 81 ? 16.322 -14.977 -19.681 1.00 77.69 81 HIS A CA 1
ATOM 613 C C . HIS A 1 81 ? 16.770 -13.560 -19.265 1.00 77.69 81 HIS A C 1
ATOM 615 O O . HIS A 1 81 ? 17.504 -12.913 -20.010 1.00 77.69 81 HIS A O 1
ATOM 621 N N . LEU A 1 82 ? 16.375 -13.085 -18.076 1.00 76.75 82 LEU A N 1
ATOM 622 C CA . LEU A 1 82 ? 16.768 -11.777 -17.538 1.00 76.75 82 LEU A CA 1
ATOM 623 C C . LEU A 1 82 ? 18.009 -11.858 -16.630 1.00 76.75 82 LEU A C 1
ATOM 625 O O . LEU A 1 82 ? 18.474 -10.840 -16.118 1.00 76.75 82 LEU A O 1
ATOM 629 N N . ALA A 1 83 ? 18.572 -13.050 -16.409 1.00 80.31 83 ALA A N 1
ATOM 630 C CA . ALA A 1 83 ? 19.713 -13.224 -15.517 1.00 80.31 83 ALA A CA 1
ATOM 631 C C . ALA A 1 83 ? 20.921 -12.354 -15.909 1.00 80.31 83 ALA A C 1
ATOM 633 O O . ALA A 1 83 ? 21.265 -12.214 -17.081 1.00 80.31 83 ALA A O 1
ATOM 634 N N . GLY A 1 84 ? 21.569 -11.761 -14.899 1.00 80.62 84 GLY A N 1
ATOM 635 C CA . GLY A 1 84 ? 22.750 -10.911 -15.083 1.00 80.62 84 GLY A CA 1
ATOM 636 C C . GLY A 1 84 ? 22.469 -9.515 -15.649 1.00 80.62 84 GLY A C 1
ATOM 637 O O . GLY A 1 84 ? 23.418 -8.791 -15.936 1.00 80.62 84 GLY A O 1
ATOM 638 N N . ARG A 1 85 ? 21.200 -9.120 -15.816 1.00 85.50 85 ARG A N 1
ATOM 639 C CA . ARG A 1 85 ? 20.833 -7.796 -16.338 1.00 85.50 85 ARG A CA 1
ATOM 640 C C . ARG A 1 85 ? 20.678 -6.743 -15.233 1.00 85.50 85 ARG A C 1
ATOM 642 O O . ARG A 1 85 ? 20.233 -7.102 -14.136 1.00 85.50 85 ARG A O 1
ATOM 649 N N . PRO A 1 86 ? 20.987 -5.461 -15.517 1.00 89.56 86 PRO A N 1
ATOM 650 C CA . PRO A 1 86 ? 20.689 -4.365 -14.606 1.00 89.56 86 PRO A CA 1
ATOM 651 C C . PRO A 1 86 ? 19.185 -4.198 -14.416 1.00 89.56 86 PRO A C 1
ATOM 653 O O . PRO A 1 86 ? 18.405 -4.402 -15.348 1.00 89.56 86 PRO A O 1
ATOM 656 N N . PHE A 1 87 ? 18.782 -3.816 -13.211 1.00 91.38 87 PHE A N 1
ATOM 657 C CA . PHE A 1 87 ? 17.379 -3.642 -12.870 1.00 91.38 87 PHE A CA 1
ATOM 658 C C . PHE A 1 87 ? 17.169 -2.449 -11.946 1.00 91.38 87 PHE A C 1
ATOM 660 O O . PHE A 1 87 ? 18.059 -2.056 -11.181 1.00 91.38 87 PHE A O 1
ATOM 667 N N . GLN A 1 88 ? 15.941 -1.941 -11.976 1.00 93.88 88 GLN A N 1
ATOM 668 C CA . GLN A 1 88 ? 15.428 -1.007 -10.989 1.00 93.88 88 GLN A CA 1
ATOM 669 C C . GLN A 1 88 ? 14.093 -1.524 -10.452 1.00 93.88 88 GLN A C 1
ATOM 671 O O . GLN A 1 88 ? 13.262 -2.055 -11.192 1.00 93.88 88 GLN A O 1
ATOM 676 N N . ALA A 1 89 ? 13.899 -1.380 -9.145 1.00 94.69 89 ALA A N 1
ATOM 677 C CA . ALA A 1 89 ? 12.653 -1.709 -8.474 1.00 94.69 89 ALA A CA 1
ATOM 678 C C . ALA A 1 89 ? 12.281 -0.578 -7.520 1.00 94.69 89 ALA A C 1
ATOM 680 O O . ALA A 1 89 ? 13.056 -0.241 -6.623 1.00 94.69 89 ALA A O 1
ATOM 681 N N . VAL A 1 90 ? 11.099 0.001 -7.703 1.00 97.94 90 VAL A N 1
ATOM 682 C CA . VAL A 1 90 ? 10.551 1.030 -6.813 1.00 97.94 90 VAL A CA 1
ATOM 683 C C . VAL A 1 90 ? 9.330 0.449 -6.128 1.00 97.94 90 VAL A C 1
ATOM 685 O O . VAL A 1 90 ? 8.478 -0.125 -6.803 1.00 97.94 90 VAL A O 1
ATOM 688 N N . ALA A 1 91 ? 9.223 0.586 -4.813 1.00 98.56 91 ALA A N 1
ATOM 689 C CA . ALA A 1 91 ? 8.088 0.071 -4.070 1.00 98.56 91 ALA A CA 1
ATOM 690 C C . ALA A 1 91 ? 7.696 0.968 -2.898 1.00 98.56 91 ALA A C 1
ATOM 692 O O . ALA A 1 91 ? 8.537 1.602 -2.260 1.00 98.56 91 ALA A O 1
ATOM 693 N N . ILE A 1 92 ? 6.404 0.952 -2.591 1.00 98.81 92 ILE A N 1
ATOM 694 C CA . ILE A 1 92 ? 5.847 1.351 -1.305 1.00 98.81 92 ILE A CA 1
ATOM 695 C C . ILE A 1 92 ? 5.151 0.138 -0.690 1.00 98.81 92 ILE A C 1
ATOM 697 O O . ILE A 1 92 ? 4.430 -0.593 -1.366 1.00 98.81 92 ILE A O 1
ATOM 701 N N . SER A 1 93 ? 5.372 -0.091 0.599 1.00 98.50 93 SER A N 1
ATOM 702 C CA . SER A 1 93 ? 4.700 -1.140 1.356 1.00 98.50 93 SER A CA 1
ATOM 703 C C . SER A 1 93 ? 4.283 -0.602 2.711 1.00 98.50 93 SER A C 1
ATOM 705 O O . SER A 1 93 ? 5.055 0.096 3.359 1.00 98.50 93 SER A O 1
ATOM 707 N N . MET A 1 94 ? 3.090 -0.944 3.168 1.00 98.75 94 MET A N 1
ATOM 708 C CA . MET A 1 94 ? 2.575 -0.518 4.457 1.00 98.75 94 MET A CA 1
ATOM 709 C C . MET A 1 94 ? 1.965 -1.689 5.212 1.00 98.75 94 MET A C 1
ATOM 711 O O . MET A 1 94 ? 1.317 -2.542 4.612 1.00 98.75 94 MET A O 1
ATOM 715 N N . ILE A 1 95 ? 2.112 -1.674 6.533 1.00 98.81 95 ILE A N 1
ATOM 716 C CA . ILE A 1 95 ? 1.252 -2.420 7.449 1.00 98.81 95 ILE A CA 1
ATOM 717 C C . ILE A 1 95 ? 0.876 -1.540 8.643 1.00 98.81 95 ILE A C 1
ATOM 719 O O . ILE A 1 95 ? 1.721 -0.812 9.173 1.00 98.81 95 ILE A O 1
ATOM 723 N N . VAL A 1 96 ? -0.389 -1.603 9.056 1.00 98.88 96 VAL A N 1
ATOM 724 C CA . VAL A 1 96 ? -0.918 -0.867 10.211 1.00 98.88 96 VAL A CA 1
ATOM 725 C C . VAL A 1 96 ? -1.589 -1.844 11.169 1.00 98.88 96 VAL A C 1
ATOM 727 O O . VAL A 1 96 ? -2.508 -2.571 10.792 1.00 98.88 96 VAL A O 1
ATOM 730 N N . HIS A 1 97 ? -1.142 -1.831 12.420 1.00 98.81 97 HIS A N 1
ATOM 731 C CA . HIS A 1 97 ? -1.738 -2.539 13.544 1.00 98.81 97 HIS A CA 1
ATOM 732 C C . HIS A 1 97 ? -2.354 -1.517 14.504 1.00 98.81 97 HIS A C 1
ATOM 734 O O . HIS A 1 97 ? -1.622 -0.828 15.226 1.00 98.81 97 HIS A O 1
ATOM 740 N N . PRO A 1 98 ? -3.686 -1.363 14.483 1.00 98.62 98 PRO A N 1
ATOM 741 C CA . PRO A 1 98 ? -4.397 -0.573 15.475 1.00 98.62 98 PRO A CA 1
ATOM 742 C C . PRO A 1 98 ? -4.312 -1.207 16.861 1.00 98.62 98 PRO A C 1
ATOM 744 O O . PRO A 1 98 ? -4.210 -2.422 16.986 1.00 98.62 98 PRO A O 1
ATOM 747 N N . ARG A 1 99 ? -4.410 -0.374 17.897 1.00 97.75 99 ARG A N 1
ATOM 748 C CA . ARG A 1 99 ? -4.497 -0.826 19.289 1.00 97.75 99 ARG A CA 1
ATOM 749 C C . ARG A 1 99 ? -5.873 -1.404 19.617 1.00 97.75 99 ARG A C 1
ATOM 751 O O . ARG A 1 99 ? -5.976 -2.352 20.386 1.00 97.75 99 ARG A O 1
ATOM 758 N N . ASN A 1 100 ? -6.930 -0.802 19.076 1.00 98.44 100 ASN A N 1
ATOM 759 C CA . ASN A 1 100 ? -8.297 -1.241 19.321 1.00 98.44 100 ASN A CA 1
ATOM 760 C C . ASN A 1 100 ? -8.643 -2.412 18.377 1.00 98.44 100 ASN A C 1
ATOM 762 O O . ASN A 1 100 ? -8.612 -2.204 17.162 1.00 98.44 100 ASN A O 1
ATOM 766 N N . PRO A 1 101 ? -9.017 -3.606 18.882 1.00 98.25 101 PRO A N 1
ATOM 767 C CA . PRO A 1 101 ? -9.280 -4.781 18.044 1.00 98.25 101 PRO A CA 1
ATOM 768 C C . PRO A 1 101 ? -10.507 -4.630 17.131 1.00 98.25 101 PRO A C 1
ATOM 770 O O . PRO A 1 101 ? -10.677 -5.399 16.185 1.00 98.25 101 PRO A O 1
ATOM 773 N N . TYR A 1 102 ? -11.367 -3.639 17.375 1.00 98.62 102 TYR A N 1
ATOM 774 C CA . TYR A 1 102 ? -12.472 -3.316 16.471 1.00 98.62 102 TYR A CA 1
ATOM 775 C C . TYR A 1 102 ? -12.023 -2.540 15.227 1.00 98.62 102 TYR A C 1
ATOM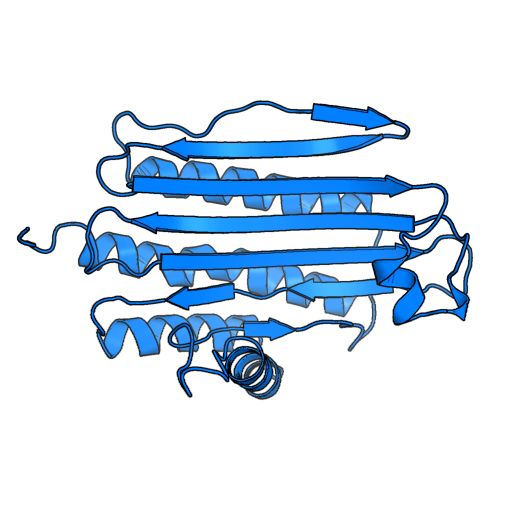 777 O O . TYR A 1 102 ? -12.795 -2.429 14.276 1.00 98.62 102 TYR A O 1
ATOM 785 N N . VAL A 1 103 ? -10.789 -2.024 15.203 1.00 98.81 103 VAL A N 1
ATOM 786 C CA . VAL A 1 103 ? -10.168 -1.472 13.997 1.00 98.81 103 VAL A CA 1
ATOM 787 C C . VAL A 1 103 ? -9.340 -2.588 13.332 1.00 98.81 103 VAL A C 1
ATOM 789 O O . VAL A 1 103 ? -8.438 -3.144 13.962 1.00 98.81 103 VAL A O 1
ATOM 792 N N . PRO A 1 104 ? -9.611 -2.945 12.067 1.00 98.75 104 PRO A N 1
ATOM 793 C CA . PRO A 1 104 ? -8.870 -3.990 11.363 1.00 98.75 104 PRO A CA 1
ATOM 794 C C . PRO A 1 104 ? -7.400 -3.639 11.134 1.00 98.75 104 PRO A C 1
ATOM 796 O O . PRO A 1 104 ? -7.066 -2.481 10.911 1.00 98.75 104 PRO A O 1
ATOM 799 N N . THR A 1 105 ? -6.529 -4.643 11.051 1.00 98.88 105 THR A N 1
ATOM 800 C CA . THR A 1 105 ? -5.205 -4.455 10.444 1.00 98.88 105 THR A CA 1
ATOM 801 C C . THR A 1 105 ? -5.347 -4.279 8.934 1.00 98.88 105 THR A C 1
ATOM 803 O O . THR A 1 105 ? -6.159 -4.950 8.301 1.00 98.88 105 THR A O 1
ATOM 806 N N . THR A 1 106 ? -4.534 -3.411 8.332 1.00 98.81 106 THR A N 1
ATOM 807 C CA . THR A 1 106 ? -4.461 -3.280 6.870 1.00 98.81 106 THR A CA 1
ATOM 808 C C . THR A 1 106 ? -3.028 -3.362 6.368 1.00 98.81 106 THR A C 1
ATOM 810 O O . THR A 1 106 ? -2.078 -3.005 7.075 1.00 98.81 106 THR A O 1
ATOM 813 N N . HIS A 1 107 ? -2.893 -3.816 5.128 1.00 98.81 107 HIS A N 1
ATOM 814 C CA . HIS A 1 107 ? -1.647 -3.872 4.389 1.00 98.81 107 HIS A CA 1
ATOM 815 C C . HIS A 1 107 ? -1.833 -3.256 2.991 1.00 98.81 107 HIS A C 1
ATOM 817 O O . HIS A 1 107 ? -2.887 -3.395 2.376 1.00 98.81 107 HIS A O 1
ATOM 823 N N . LEU A 1 108 ? -0.791 -2.587 2.491 1.00 98.75 108 LEU A N 1
ATOM 824 C CA . LEU A 1 108 ? -0.675 -2.088 1.115 1.00 98.75 108 LEU A CA 1
ATOM 825 C C . LEU A 1 108 ? 0.690 -2.502 0.571 1.00 98.75 108 LEU A C 1
ATOM 827 O O . LEU A 1 108 ? 1.701 -2.401 1.266 1.00 98.75 108 LEU A O 1
ATOM 831 N N . ASN A 1 109 ? 0.741 -2.866 -0.703 1.00 98.69 109 ASN A N 1
ATOM 832 C CA . ASN A 1 109 ? 1.974 -2.887 -1.472 1.00 98.69 109 ASN A CA 1
ATOM 833 C C . ASN A 1 109 ? 1.707 -2.320 -2.865 1.00 98.69 109 ASN A C 1
ATOM 835 O O . ASN A 1 109 ? 0.717 -2.685 -3.479 1.00 98.69 109 ASN A O 1
ATOM 839 N N . LEU A 1 110 ? 2.589 -1.471 -3.382 1.00 98.81 110 LEU A N 1
ATOM 840 C CA . LEU A 1 110 ? 2.645 -1.113 -4.798 1.00 98.81 110 LEU A CA 1
ATOM 841 C C . LEU A 1 110 ? 4.106 -1.134 -5.219 1.00 98.81 110 LEU A C 1
ATOM 843 O O . LEU A 1 110 ? 4.969 -0.627 -4.501 1.00 98.81 110 LEU A O 1
ATOM 847 N N . ARG A 1 111 ? 4.393 -1.724 -6.373 1.00 98.31 111 ARG A N 1
ATOM 848 C CA . ARG A 1 111 ? 5.754 -1.864 -6.882 1.00 98.31 111 ARG A CA 1
ATOM 849 C C . ARG A 1 111 ? 5.795 -1.742 -8.392 1.00 98.31 111 ARG A C 1
ATOM 851 O O . ARG A 1 111 ? 4.860 -2.136 -9.084 1.00 98.31 111 ARG A O 1
ATOM 858 N N . TYR A 1 112 ? 6.913 -1.229 -8.871 1.00 97.38 112 TYR A N 1
ATOM 859 C CA . TYR A 1 112 ? 7.274 -1.162 -10.272 1.00 97.38 112 TYR A CA 1
ATOM 860 C C . TYR A 1 112 ? 8.638 -1.798 -10.449 1.00 97.38 112 TYR A C 1
ATOM 862 O O . TYR A 1 112 ? 9.571 -1.495 -9.701 1.00 97.38 112 TYR A O 1
ATOM 870 N N . PHE A 1 113 ? 8.735 -2.677 -11.432 1.00 94.06 113 PHE A N 1
ATOM 871 C CA . PHE A 1 113 ? 9.959 -3.365 -11.782 1.00 94.06 113 PHE A CA 1
ATOM 872 C C . PHE A 1 113 ? 10.300 -3.079 -13.240 1.00 94.06 113 PHE A C 1
ATOM 874 O O . PHE A 1 113 ? 9.416 -3.124 -14.096 1.00 94.06 113 PHE A O 1
ATOM 881 N N . VAL A 1 114 ? 11.572 -2.803 -13.522 1.00 92.69 114 VAL A N 1
ATOM 882 C CA . VAL A 1 114 ? 12.078 -2.590 -14.881 1.00 92.69 114 VAL A CA 1
ATOM 883 C C . VAL A 1 114 ? 13.487 -3.158 -15.030 1.00 92.69 114 VAL A C 1
ATOM 885 O O . VAL A 1 114 ? 14.315 -3.062 -14.119 1.00 92.69 114 VAL A O 1
ATOM 888 N N . VAL A 1 115 ? 13.754 -3.757 -16.190 1.00 88.81 115 VAL A N 1
ATOM 889 C CA . VAL A 1 115 ? 15.074 -4.274 -16.577 1.00 88.81 115 VAL A CA 1
ATOM 890 C C . VAL A 1 115 ? 15.615 -3.451 -17.734 1.00 88.81 115 VAL A C 1
ATOM 892 O O . VAL A 1 115 ? 14.971 -3.332 -18.779 1.00 88.81 115 VAL A O 1
ATOM 895 N N . ASP A 1 116 ? 16.819 -2.909 -17.566 1.00 74.19 116 ASP A N 1
ATOM 896 C CA . ASP A 1 116 ? 17.436 -2.066 -18.586 1.00 74.19 116 ASP A CA 1
ATOM 897 C C . ASP A 1 116 ? 17.934 -2.910 -19.775 1.00 74.19 116 ASP A C 1
ATOM 899 O O . ASP A 1 116 ? 18.594 -3.942 -19.619 1.00 74.19 116 ASP A O 1
ATOM 903 N N . GLY A 1 117 ? 17.659 -2.440 -20.997 1.00 65.75 117 GLY A N 1
ATOM 904 C CA . GLY A 1 117 ? 18.290 -2.947 -22.223 1.00 65.75 117 GLY A CA 1
ATOM 905 C C . GLY A 1 117 ? 17.763 -4.275 -22.788 1.00 65.75 117 GLY A C 1
ATOM 906 O O . GLY A 1 117 ? 18.397 -4.813 -23.695 1.00 65.75 117 GLY A O 1
ATOM 907 N N . VAL A 1 118 ? 16.635 -4.806 -22.299 1.00 58.03 118 VAL A N 1
ATOM 908 C CA . VAL A 1 118 ? 15.968 -5.994 -22.876 1.00 58.03 118 VAL A CA 1
ATOM 909 C C . VAL A 1 118 ? 14.487 -5.704 -23.102 1.00 58.03 118 VAL A C 1
ATOM 911 O O . VAL A 1 118 ? 13.735 -5.596 -22.135 1.00 58.03 118 VAL A O 1
ATOM 914 N N . ASP A 1 119 ? 14.094 -5.550 -24.372 1.00 63.28 119 ASP A N 1
ATOM 915 C CA . ASP A 1 119 ? 12.716 -5.541 -24.911 1.00 63.28 119 ASP A CA 1
ATOM 916 C C . ASP A 1 119 ? 11.658 -4.715 -24.152 1.00 63.28 119 ASP A C 1
ATOM 918 O O . ASP A 1 119 ? 10.457 -4.894 -24.337 1.00 63.28 119 ASP A O 1
ATOM 922 N N . GLY A 1 120 ? 12.087 -3.772 -23.307 1.00 73.00 120 GLY A N 1
ATOM 923 C CA . GLY A 1 120 ? 11.195 -3.052 -22.408 1.00 73.00 120 GLY A CA 1
ATOM 924 C C . GLY A 1 120 ? 10.489 -3.986 -21.427 1.00 73.00 120 GLY A C 1
ATOM 925 O O . GLY A 1 120 ? 9.275 -3.889 -21.287 1.00 73.00 120 GLY A O 1
ATOM 926 N N . THR A 1 121 ? 11.215 -4.889 -20.761 1.00 88.06 121 THR A N 1
ATOM 927 C CA . THR A 1 121 ? 10.631 -5.718 -19.698 1.00 88.06 121 THR A CA 1
ATOM 928 C C . THR A 1 121 ? 10.350 -4.862 -18.466 1.00 88.06 121 THR A C 1
ATOM 930 O O . THR A 1 121 ? 11.271 -4.396 -17.790 1.00 88.06 121 THR A O 1
ATOM 933 N N . TRP A 1 122 ? 9.069 -4.668 -18.173 1.00 92.38 122 TRP A N 1
ATOM 934 C CA . TRP A 1 122 ? 8.578 -3.982 -16.986 1.00 92.38 122 TRP A CA 1
ATOM 935 C C . TRP A 1 122 ? 7.269 -4.613 -16.531 1.00 92.38 122 TRP A C 1
ATOM 937 O O . TRP A 1 122 ? 6.571 -5.238 -17.327 1.00 92.38 122 TRP A O 1
ATOM 947 N N . TYR A 1 123 ? 6.928 -4.421 -15.265 1.00 94.38 123 TYR A N 1
ATOM 948 C CA . TYR A 1 123 ? 5.600 -4.729 -14.750 1.00 94.38 123 TYR A CA 1
ATOM 949 C C . TYR A 1 123 ? 5.331 -3.952 -13.466 1.00 94.38 123 TYR A C 1
ATOM 951 O O . TYR A 1 123 ? 6.250 -3.571 -12.730 1.00 94.38 123 TYR A O 1
ATOM 959 N N . PHE A 1 124 ? 4.051 -3.735 -13.193 1.00 97.69 124 PHE A N 1
ATOM 960 C CA . PHE A 1 124 ? 3.591 -3.317 -11.879 1.00 97.69 124 PHE A CA 1
ATOM 961 C C . PHE A 1 124 ? 3.061 -4.513 -11.090 1.00 97.69 124 PHE A C 1
ATOM 963 O O . PHE A 1 124 ? 2.635 -5.524 -11.640 1.00 97.69 124 PHE A O 1
ATOM 970 N N . GLY A 1 125 ? 3.061 -4.380 -9.774 1.00 97.94 125 GLY A N 1
ATOM 971 C CA . GLY A 1 125 ? 2.398 -5.311 -8.874 1.00 97.94 125 GLY A CA 1
ATOM 972 C C . GLY A 1 125 ? 1.940 -4.578 -7.627 1.00 97.94 125 GLY A C 1
ATOM 973 O O . GLY A 1 125 ? 2.425 -3.483 -7.332 1.00 97.94 125 GLY A O 1
ATOM 974 N N . GLY A 1 126 ? 1.020 -5.168 -6.879 1.00 98.25 126 GLY A N 1
ATOM 975 C CA . GLY A 1 126 ? 0.545 -4.560 -5.653 1.00 98.25 126 GLY A CA 1
ATOM 976 C C . GLY A 1 126 ? -0.892 -4.887 -5.302 1.00 98.25 126 GLY A C 1
ATOM 977 O O . GLY A 1 126 ? -1.415 -5.938 -5.659 1.00 98.25 126 GLY A O 1
ATOM 978 N N . GLY A 1 127 ? -1.498 -3.965 -4.567 1.00 98.69 127 GLY A N 1
ATOM 979 C CA . GLY A 1 127 ? -2.826 -4.079 -3.999 1.00 98.69 127 GLY A CA 1
ATOM 980 C C . GLY A 1 127 ? -2.830 -3.766 -2.506 1.00 98.69 127 GLY A C 1
ATOM 981 O O . GLY A 1 127 ? -1.796 -3.461 -1.907 1.00 98.69 127 GLY A O 1
ATOM 982 N N . PHE A 1 128 ? -4.009 -3.829 -1.907 1.00 98.88 128 PHE A N 1
ATOM 983 C CA . PHE A 1 128 ? -4.204 -3.633 -0.479 1.00 98.88 128 PHE A CA 1
ATOM 984 C C . PHE A 1 128 ? -5.273 -4.588 0.037 1.00 98.88 128 PHE A C 1
ATOM 986 O O . PHE A 1 128 ? -6.152 -5.017 -0.714 1.00 98.88 128 PHE A O 1
ATOM 993 N N . ASP A 1 129 ? -5.217 -4.899 1.326 1.00 98.88 129 ASP A N 1
ATOM 994 C CA . ASP A 1 129 ? -6.119 -5.854 1.958 1.00 98.88 129 ASP A CA 1
ATOM 995 C C . ASP A 1 129 ? -6.434 -5.493 3.418 1.00 98.88 129 ASP A C 1
ATOM 997 O O . ASP A 1 129 ? -5.703 -4.735 4.071 1.00 98.88 129 ASP A O 1
ATOM 1001 N N . LEU A 1 130 ? -7.565 -6.008 3.910 1.00 98.88 130 LEU A N 1
ATOM 1002 C CA . LEU A 1 130 ? -8.081 -5.738 5.252 1.00 98.88 130 LEU A CA 1
ATOM 1003 C C . LEU A 1 130 ? -8.223 -7.029 6.061 1.00 98.88 130 LEU A C 1
ATOM 1005 O O . LEU A 1 130 ? -8.820 -8.011 5.614 1.00 98.88 130 LEU A O 1
ATOM 1009 N N . THR A 1 131 ? -7.701 -7.000 7.281 1.00 98.81 131 THR A N 1
ATOM 1010 C CA . THR A 1 131 ? -7.669 -8.112 8.236 1.00 98.81 131 THR A CA 1
ATOM 1011 C C . THR A 1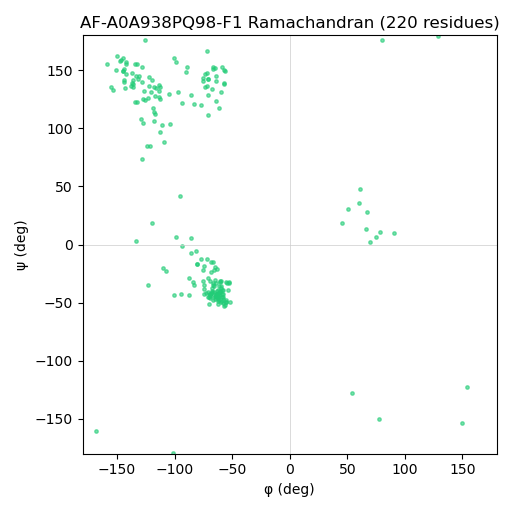 131 ? -8.389 -7.703 9.528 1.00 98.81 131 THR A C 1
ATOM 1013 O O . THR A 1 131 ? -7.759 -7.194 10.457 1.00 98.81 131 THR A O 1
ATOM 1016 N N . PRO A 1 132 ? -9.725 -7.842 9.584 1.00 98.31 132 PRO A N 1
ATOM 1017 C CA . PRO A 1 132 ? -10.504 -7.560 10.786 1.00 98.31 132 PRO A CA 1
ATOM 1018 C C . PRO A 1 132 ? -10.344 -8.663 11.834 1.00 98.31 132 PRO A C 1
ATOM 1020 O O . PRO A 1 132 ? -10.322 -9.844 11.497 1.00 98.31 132 PRO A O 1
ATOM 1023 N N . TYR A 1 133 ? -10.309 -8.272 13.107 1.00 97.88 133 TYR A N 1
ATOM 1024 C CA . TYR A 1 133 ? -10.441 -9.199 14.238 1.00 97.88 133 TYR A C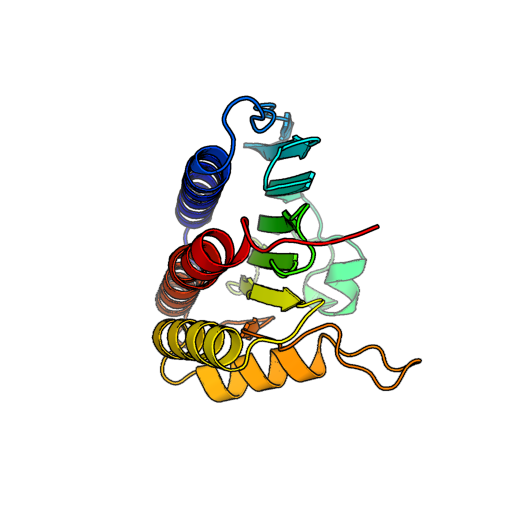A 1
ATOM 1025 C C . TYR A 1 133 ? -11.918 -9.408 14.590 1.00 97.88 133 TYR A C 1
ATOM 1027 O O . TYR A 1 133 ? -12.373 -10.533 14.775 1.00 97.88 133 TYR A O 1
ATOM 1035 N N . TYR A 1 134 ? -12.677 -8.310 14.599 1.00 98.06 134 TYR A N 1
ATOM 1036 C CA . TYR A 1 134 ? -14.131 -8.295 14.711 1.00 98.06 134 TYR A CA 1
ATOM 1037 C C . TYR A 1 134 ? -14.736 -7.769 13.410 1.00 98.06 134 TYR A C 1
ATOM 1039 O O . TYR A 1 134 ? -14.357 -6.706 12.915 1.00 98.06 134 TYR A O 1
ATOM 1047 N N . LEU A 1 135 ? -15.662 -8.536 12.837 1.00 96.12 135 LEU A N 1
ATOM 1048 C CA . LEU A 1 135 ? -16.267 -8.238 11.542 1.00 96.12 135 LEU A CA 1
ATOM 1049 C C . LEU A 1 135 ? -17.462 -7.296 11.681 1.00 96.12 135 LEU A C 1
ATOM 1051 O O . LEU A 1 135 ? -18.417 -7.590 12.397 1.00 96.12 135 LEU A O 1
ATOM 1055 N N . PHE A 1 136 ? -17.442 -6.221 10.896 1.00 98.38 136 PHE A N 1
ATOM 1056 C CA . PHE A 1 136 ? -18.586 -5.343 10.677 1.00 98.38 136 PHE A CA 1
ATOM 1057 C C . PHE A 1 136 ? -18.967 -5.386 9.192 1.00 98.38 136 PHE A C 1
ATOM 1059 O O . PHE A 1 136 ? -18.161 -4.961 8.355 1.00 98.38 136 PHE A O 1
ATOM 1066 N N . PRO A 1 137 ? -20.153 -5.915 8.830 1.00 98.38 137 PRO 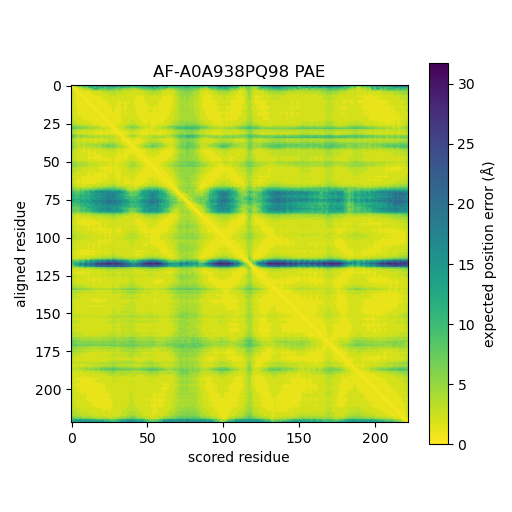A N 1
ATOM 1067 C CA . PRO A 1 137 ? -20.558 -6.060 7.433 1.00 98.38 137 PRO A CA 1
ATOM 1068 C C . PRO A 1 137 ? -20.469 -4.758 6.634 1.00 98.38 137 PRO A C 1
ATOM 1070 O O . PRO A 1 137 ? -20.027 -4.763 5.489 1.00 98.38 137 PRO A O 1
ATOM 1073 N N . GLU A 1 138 ? -20.829 -3.633 7.242 1.00 98.62 138 GLU A N 1
ATOM 1074 C CA . GLU A 1 138 ? -20.821 -2.339 6.572 1.00 98.62 138 GLU A CA 1
ATOM 1075 C C . GLU A 1 138 ? -19.407 -1.803 6.293 1.00 98.62 138 GLU A C 1
ATOM 1077 O O . GLU A 1 138 ? -19.201 -1.134 5.283 1.00 98.62 138 GLU A O 1
ATOM 1082 N N . ASP A 1 139 ? -18.417 -2.158 7.118 1.00 98.81 139 ASP A N 1
ATOM 1083 C CA . ASP A 1 139 ? -17.018 -1.797 6.862 1.00 98.81 139 ASP A CA 1
ATOM 1084 C C . ASP A 1 139 ? -16.449 -2.660 5.728 1.00 98.81 139 ASP A C 1
ATOM 1086 O O . ASP A 1 139 ? -15.687 -2.175 4.893 1.00 98.81 139 ASP A O 1
ATOM 1090 N N . CYS A 1 140 ? -16.876 -3.927 5.651 1.00 98.69 140 CYS A N 1
ATOM 1091 C CA . CYS A 1 140 ? -16.519 -4.827 4.556 1.00 98.69 140 CYS A CA 1
ATOM 1092 C C . CYS A 1 140 ? -17.078 -4.323 3.217 1.00 98.69 140 CYS A C 1
ATOM 1094 O O . CYS A 1 140 ? -16.365 -4.322 2.214 1.00 98.69 140 CYS A O 1
ATOM 1096 N N . VAL A 1 141 ? -18.341 -3.880 3.206 1.00 98.81 141 VAL A N 1
ATOM 1097 C CA . VAL A 1 141 ? -18.983 -3.296 2.020 1.00 98.81 141 VAL A CA 1
ATOM 1098 C C . VAL A 1 141 ? -18.253 -2.026 1.592 1.00 98.81 141 VAL A C 1
ATOM 1100 O O . VAL A 1 141 ? -17.819 -1.952 0.446 1.00 98.81 141 VAL A O 1
ATOM 1103 N N . HIS A 1 142 ? -18.024 -1.080 2.511 1.00 98.88 142 HIS A N 1
ATOM 1104 C CA . HIS A 1 142 ? -17.291 0.159 2.214 1.00 98.88 142 HIS A CA 1
ATOM 1105 C C . HIS A 1 142 ? -15.907 -0.120 1.616 1.00 98.88 142 HIS A C 1
ATOM 1107 O O . HIS A 1 142 ? -15.551 0.434 0.573 1.00 98.88 142 HIS A O 1
ATOM 1113 N N . TRP A 1 143 ? -15.145 -1.026 2.238 1.00 98.88 143 TRP A N 1
ATOM 1114 C CA . TRP A 1 143 ? -13.818 -1.423 1.769 1.00 98.88 143 TRP A CA 1
ATOM 1115 C C . TRP A 1 143 ? -13.840 -1.913 0.318 1.00 98.88 143 TRP A C 1
ATOM 1117 O O . TRP A 1 143 ? -13.059 -1.457 -0.524 1.00 98.88 143 TRP A O 1
ATOM 1127 N N . HIS A 1 144 ? -14.768 -2.820 0.007 1.00 98.88 144 HIS A N 1
ATOM 1128 C CA . HIS A 1 144 ? -14.875 -3.420 -1.320 1.00 98.88 144 HIS A CA 1
ATOM 1129 C C . HIS A 1 144 ? -15.487 -2.478 -2.362 1.00 98.88 144 HIS A C 1
ATOM 1131 O O . HIS A 1 144 ? -15.065 -2.518 -3.513 1.00 98.88 144 HIS A O 1
ATOM 1137 N N . GLU A 1 145 ? -16.390 -1.571 -1.989 1.00 98.88 145 GLU A N 1
ATOM 1138 C CA . GLU A 1 145 ? -16.920 -0.544 -2.897 1.00 98.88 145 GLU A CA 1
ATOM 1139 C C . GLU A 1 145 ? -15.855 0.485 -3.300 1.00 98.88 145 GLU A C 1
ATOM 1141 O O . GLU A 1 145 ? -15.758 0.870 -4.470 1.00 98.88 145 GLU A O 1
ATOM 1146 N N . VAL A 1 146 ? -15.021 0.930 -2.352 1.00 98.88 146 VAL A N 1
ATOM 1147 C CA . VAL A 1 146 ? -13.883 1.811 -2.657 1.00 98.88 146 VAL A CA 1
ATOM 1148 C C . VAL A 1 146 ? -12.869 1.080 -3.541 1.00 98.88 146 VAL A C 1
ATOM 1150 O O . VAL A 1 146 ? -12.446 1.632 -4.559 1.00 98.88 146 VAL A O 1
ATOM 1153 N N . SER A 1 147 ? -12.563 -0.181 -3.220 1.00 98.81 147 SER A N 1
ATOM 1154 C CA . SER A 1 147 ? -11.689 -1.042 -4.032 1.00 98.81 147 SER A CA 1
ATOM 1155 C C . SER A 1 147 ? -12.209 -1.218 -5.461 1.00 98.81 147 SER A C 1
ATOM 1157 O O . SER A 1 147 ? -11.448 -1.097 -6.420 1.00 98.81 147 SER A O 1
ATOM 1159 N N . ALA A 1 148 ? -13.512 -1.466 -5.620 1.00 98.81 148 ALA A N 1
ATOM 1160 C CA . ALA A 1 148 ? -14.141 -1.670 -6.918 1.00 98.81 148 ALA A CA 1
ATOM 1161 C C . ALA A 1 148 ? -14.118 -0.413 -7.782 1.00 98.81 148 ALA A C 1
ATOM 1163 O O . ALA A 1 148 ? -13.821 -0.493 -8.972 1.00 98.81 148 ALA A O 1
ATOM 1164 N N . ARG A 1 149 ? -14.362 0.762 -7.190 1.00 98.81 149 ARG A N 1
ATOM 1165 C CA . ARG A 1 149 ? -14.244 2.034 -7.917 1.00 98.81 149 ARG A CA 1
ATOM 1166 C C . ARG A 1 149 ? -12.815 2.302 -8.384 1.00 98.81 149 ARG A C 1
ATOM 1168 O O . ARG A 1 149 ? -12.643 2.767 -9.504 1.00 98.81 149 ARG A O 1
ATOM 1175 N N . ALA A 1 150 ? -11.818 1.986 -7.559 1.00 98.62 150 ALA A N 1
ATOM 1176 C CA . ALA A 1 150 ? -10.409 2.184 -7.894 1.00 98.62 150 ALA A CA 1
ATOM 1177 C C . ALA A 1 150 ? -9.917 1.227 -8.993 1.00 98.62 150 ALA A C 1
ATOM 1179 O O . ALA A 1 150 ? -9.226 1.629 -9.926 1.00 98.62 150 ALA A O 1
ATOM 1180 N N . ALA A 1 151 ? -10.291 -0.051 -8.905 1.00 98.31 151 ALA A N 1
ATOM 1181 C CA . ALA A 1 151 ? -9.905 -1.063 -9.888 1.00 98.31 151 ALA A CA 1
ATOM 1182 C C . ALA A 1 151 ? -10.766 -1.036 -11.166 1.00 98.31 151 ALA A C 1
ATOM 1184 O O . ALA A 1 151 ? -10.390 -1.622 -12.183 1.00 98.31 151 ALA A O 1
ATOM 1185 N N . GLY A 1 152 ? -11.934 -0.387 -11.127 1.00 98.44 152 GLY A N 1
ATOM 1186 C CA . GLY A 1 152 ? -12.861 -0.300 -12.249 1.00 98.44 152 GLY A CA 1
ATOM 1187 C C . GLY A 1 152 ? -13.220 -1.681 -12.801 1.00 98.44 152 GLY A C 1
ATOM 1188 O O . GLY A 1 152 ? -13.598 -2.595 -12.066 1.00 98.44 152 GLY A O 1
ATOM 1189 N N . VAL A 1 153 ? -13.060 -1.853 -14.114 1.00 97.62 153 VAL A N 1
ATOM 1190 C CA . VAL A 1 153 ? -13.354 -3.120 -14.807 1.00 97.62 153 VAL A CA 1
ATOM 1191 C C . VAL A 1 153 ? -12.467 -4.285 -14.352 1.00 97.62 153 VAL A C 1
ATOM 1193 O O . VAL A 1 153 ? -12.855 -5.441 -14.514 1.00 97.62 153 VAL A O 1
ATOM 1196 N N . HIS A 1 154 ? -11.306 -4.007 -13.752 1.00 98.31 154 HIS A N 1
ATOM 1197 C CA . HIS A 1 154 ? -10.364 -5.031 -13.300 1.00 98.31 154 HIS A CA 1
ATOM 1198 C C . HIS A 1 154 ? -10.682 -5.570 -11.896 1.00 98.31 154 HIS A C 1
ATOM 1200 O O . HIS A 1 154 ? -10.081 -6.563 -11.480 1.00 98.31 154 HIS A O 1
ATOM 1206 N N . TYR A 1 155 ? -11.651 -4.979 -11.181 1.00 98.75 155 TYR A N 1
ATOM 1207 C CA . TYR A 1 155 ? -11.995 -5.375 -9.812 1.00 98.75 155 TYR A CA 1
ATOM 1208 C C . TYR A 1 155 ? -12.269 -6.878 -9.642 1.00 98.75 155 TYR A C 1
ATOM 1210 O O . TYR A 1 155 ? -11.648 -7.474 -8.762 1.00 98.75 155 TYR A O 1
ATOM 1218 N N . PRO A 1 156 ? -13.109 -7.545 -10.466 1.00 98.69 156 PRO A N 1
ATOM 1219 C CA . PRO A 1 156 ? -13.398 -8.965 -10.259 1.00 98.69 156 PRO A CA 1
ATOM 1220 C C . PRO A 1 156 ? -12.143 -9.845 -10.323 1.00 98.69 156 PRO A C 1
ATOM 1222 O O . PRO A 1 156 ? -12.006 -10.788 -9.545 1.00 98.69 156 PRO A O 1
ATOM 1225 N N . MET A 1 157 ? -11.212 -9.513 -11.223 1.00 98.44 157 MET A N 1
ATOM 1226 C CA . MET A 1 157 ? -9.947 -10.228 -11.381 1.00 98.44 157 MET A CA 1
ATOM 1227 C C . MET A 1 157 ? -9.021 -9.979 -10.186 1.00 98.44 157 MET A C 1
ATOM 1229 O O . MET A 1 157 ? -8.547 -10.933 -9.573 1.00 98.44 157 MET A O 1
ATOM 1233 N N . MET A 1 158 ? -8.796 -8.712 -9.830 1.00 98.69 158 MET A N 1
ATOM 1234 C CA . MET A 1 158 ? -7.879 -8.335 -8.749 1.00 98.69 158 MET A CA 1
ATOM 1235 C C . MET A 1 158 ? -8.378 -8.788 -7.373 1.00 98.69 158 MET A C 1
ATOM 1237 O O . MET A 1 158 ? -7.582 -9.189 -6.525 1.00 98.69 158 MET A O 1
ATOM 1241 N N . LYS A 1 159 ? -9.698 -8.773 -7.149 1.00 98.75 159 LYS A N 1
ATOM 1242 C CA . LYS A 1 159 ? -10.311 -9.288 -5.921 1.00 98.75 159 LYS A CA 1
ATOM 1243 C C . LYS A 1 159 ? -10.134 -10.794 -5.811 1.00 98.75 159 LYS A C 1
ATOM 1245 O O . LYS A 1 159 ? -9.706 -11.280 -4.769 1.00 98.75 159 LYS A O 1
ATOM 1250 N N . LYS A 1 160 ? -10.415 -11.536 -6.887 1.00 98.69 160 LYS A N 1
ATOM 1251 C CA . LYS A 1 160 ? -10.208 -12.989 -6.913 1.00 98.69 160 LYS A CA 1
ATOM 1252 C C . LYS A 1 160 ? -8.742 -13.344 -6.645 1.00 98.69 160 LYS A C 1
ATOM 1254 O O . LYS A 1 160 ? -8.471 -14.208 -5.819 1.00 98.69 160 LYS A O 1
ATOM 1259 N N . ALA A 1 161 ? -7.810 -12.636 -7.282 1.00 98.56 161 ALA A N 1
ATOM 1260 C CA . ALA A 1 161 ? -6.384 -12.833 -7.046 1.00 98.56 161 ALA A CA 1
ATOM 1261 C C . ALA A 1 161 ? -5.999 -12.543 -5.582 1.00 98.56 161 ALA A C 1
ATOM 1263 O O . ALA A 1 161 ? -5.169 -13.248 -5.013 1.00 98.56 161 ALA A O 1
ATOM 1264 N N . CYS A 1 162 ? -6.634 -11.552 -4.946 1.00 98.69 162 CYS A N 1
ATOM 1265 C CA . CYS A 1 162 ? -6.431 -11.244 -3.530 1.00 98.69 162 CYS A CA 1
ATOM 1266 C C . CYS A 1 162 ? -6.902 -12.383 -2.622 1.00 98.69 162 CYS A C 1
ATOM 1268 O O . CYS A 1 162 ? -6.186 -12.757 -1.691 1.00 98.69 162 CYS A O 1
ATOM 1270 N N . ASP A 1 163 ? -8.083 -12.940 -2.901 1.00 98.31 163 ASP A N 1
ATOM 1271 C CA . ASP A 1 163 ? -8.631 -14.061 -2.137 1.00 98.31 163 ASP A CA 1
ATOM 1272 C C . ASP A 1 163 ? -7.732 -15.294 -2.227 1.00 98.31 163 ASP A C 1
ATOM 1274 O O . ASP A 1 163 ? -7.540 -15.964 -1.219 1.00 98.31 163 ASP A O 1
ATOM 1278 N N . GLU A 1 164 ? -7.197 -15.593 -3.415 1.00 97.75 164 GLU A N 1
ATOM 1279 C CA . GLU A 1 164 ? -6.337 -16.754 -3.672 1.00 97.75 164 GLU A CA 1
ATOM 1280 C C . GLU A 1 164 ? -4.943 -16.581 -3.058 1.00 97.75 164 GLU A C 1
ATOM 1282 O O . GLU A 1 164 ? -4.403 -17.516 -2.462 1.00 97.75 164 GLU A O 1
ATOM 1287 N N . TYR A 1 165 ? -4.364 -15.383 -3.175 1.00 97.62 165 TYR A N 1
ATOM 1288 C CA . TYR A 1 165 ? -3.010 -15.105 -2.703 1.00 97.62 165 TYR A CA 1
ATOM 1289 C C . TYR A 1 165 ? -2.916 -15.085 -1.172 1.00 97.62 165 TYR A C 1
ATOM 1291 O O . TYR A 1 165 ? -1.966 -15.620 -0.601 1.00 97.62 165 TYR A O 1
ATOM 1299 N N . PHE A 1 166 ? -3.906 -14.501 -0.489 1.00 97.31 166 PHE A N 1
ATOM 1300 C CA . PHE A 1 166 ? -3.913 -14.375 0.972 1.00 97.31 166 PHE A CA 1
ATOM 1301 C C . PHE A 1 166 ? -4.698 -15.494 1.673 1.00 97.31 166 PHE A C 1
ATOM 1303 O O . PHE A 1 166 ? -5.408 -15.251 2.651 1.00 97.31 166 PHE A O 1
ATOM 1310 N N . GLN A 1 167 ? -4.531 -16.733 1.207 1.00 96.56 167 GLN A N 1
ATOM 1311 C CA . GLN A 1 167 ? -4.942 -17.937 1.933 1.00 96.56 167 GLN A CA 1
ATOM 1312 C C . GLN A 1 167 ? -3.823 -18.455 2.840 1.00 96.56 167 GLN A C 1
ATOM 1314 O O . GLN A 1 167 ? -2.634 -18.305 2.558 1.00 96.56 167 GLN A O 1
ATOM 1319 N N . LEU A 1 168 ? -4.212 -19.143 3.911 1.00 94.75 168 LEU A N 1
ATOM 1320 C CA . LEU A 1 168 ? -3.351 -19.937 4.780 1.00 94.75 168 LEU A CA 1
ATOM 1321 C C . LEU A 1 168 ? -3.676 -21.423 4.540 1.00 94.75 168 LEU A C 1
ATOM 1323 O O . LEU A 1 168 ? -4.513 -21.986 5.248 1.00 94.75 168 LEU A O 1
ATOM 1327 N N . PRO A 1 169 ? -3.027 -22.104 3.569 1.00 93.50 169 PRO A N 1
ATOM 1328 C CA . PRO A 1 169 ? -3.446 -23.442 3.133 1.00 93.50 169 PRO A CA 1
ATOM 1329 C C . PRO A 1 169 ? -3.407 -24.496 4.240 1.00 93.50 169 PRO A C 1
ATOM 1331 O O . PRO A 1 169 ? -4.239 -25.392 4.280 1.00 93.50 169 PRO A O 1
ATOM 1334 N N . HIS A 1 170 ? -2.466 -24.364 5.177 1.00 95.38 170 HIS A N 1
ATOM 1335 C CA . HIS A 1 170 ? -2.331 -25.265 6.323 1.00 95.38 170 HIS A CA 1
ATOM 1336 C C . HIS A 1 170 ? -3.435 -25.084 7.383 1.00 95.38 170 HIS A C 1
ATOM 1338 O O . HIS A 1 170 ? -3.548 -25.921 8.274 1.00 95.38 170 HIS A O 1
ATOM 1344 N N . ARG A 1 171 ? -4.226 -24.004 7.302 1.00 96.00 171 ARG A N 1
ATOM 1345 C CA . ARG A 1 171 ? -5.398 -23.736 8.156 1.00 96.00 171 ARG A CA 1
ATOM 1346 C C . ARG A 1 171 ? -6.720 -23.850 7.401 1.00 96.00 171 ARG A C 1
ATOM 1348 O O . ARG A 1 171 ? -7.752 -24.028 8.030 1.00 96.00 171 ARG A O 1
ATOM 1355 N N . GLY A 1 172 ? -6.692 -23.757 6.070 1.00 94.81 172 GLY A N 1
ATOM 1356 C CA . GLY A 1 172 ? -7.906 -23.637 5.262 1.00 94.81 172 GLY A CA 1
ATOM 1357 C C . GLY A 1 172 ? -8.635 -22.308 5.489 1.00 94.81 172 GLY A C 1
ATOM 1358 O O . GLY A 1 172 ? -9.852 -22.253 5.354 1.00 94.81 172 GLY A O 1
ATOM 1359 N N . GLU A 1 173 ? -7.902 -21.257 5.866 1.00 95.88 173 GLU A N 1
ATOM 1360 C CA . GLU A 1 173 ? -8.451 -19.957 6.265 1.00 95.88 173 GLU A CA 1
ATOM 1361 C C . GLU A 1 173 ? -7.900 -18.834 5.381 1.00 95.88 173 GLU A C 1
ATOM 1363 O O . GLU A 1 173 ? -6.718 -18.828 5.030 1.00 95.88 173 GLU A O 1
ATOM 1368 N N . ALA A 1 174 ? -8.734 -17.840 5.082 1.00 96.44 174 ALA A N 1
ATOM 1369 C CA . ALA A 1 174 ? -8.268 -16.578 4.520 1.00 96.44 174 ALA A CA 1
ATOM 1370 C C . ALA A 1 174 ? -7.569 -15.747 5.606 1.00 96.44 174 ALA A C 1
ATOM 1372 O O . ALA A 1 174 ? -7.979 -15.758 6.766 1.00 96.44 174 ALA A O 1
ATOM 1373 N N . ARG A 1 175 ? -6.551 -14.965 5.230 1.00 97.75 175 ARG A N 1
ATOM 1374 C CA . ARG A 1 175 ? -5.895 -14.022 6.152 1.00 97.75 175 ARG A CA 1
ATOM 1375 C C . ARG A 1 175 ? -6.839 -12.908 6.614 1.00 97.75 175 ARG A C 1
ATOM 1377 O O . ARG A 1 175 ? -6.672 -12.400 7.714 1.00 97.75 175 ARG A O 1
ATOM 1384 N N . GLY A 1 176 ? -7.793 -12.515 5.774 1.00 98.06 176 GLY A N 1
ATOM 1385 C CA . GLY A 1 176 ? -8.714 -11.411 6.022 1.00 98.06 176 GLY A CA 1
ATOM 1386 C C . GLY A 1 176 ? -9.863 -11.399 5.015 1.00 98.06 176 GLY A C 1
ATOM 1387 O O . GLY A 1 176 ? -10.120 -12.399 4.348 1.00 98.06 176 GLY A O 1
ATOM 1388 N N . ILE A 1 177 ? -10.534 -10.254 4.872 1.00 98.56 177 ILE A N 1
ATOM 1389 C CA . ILE A 1 177 ? -11.680 -10.093 3.954 1.00 98.56 177 ILE A CA 1
ATOM 1390 C C . ILE A 1 177 ? -11.264 -9.735 2.517 1.00 98.56 177 ILE A C 1
ATOM 1392 O O . ILE A 1 177 ? -12.117 -9.438 1.677 1.00 98.56 177 ILE A O 1
ATOM 1396 N N . GLY A 1 178 ? -9.958 -9.721 2.247 1.00 98.44 178 GLY A N 1
ATOM 1397 C CA . GLY A 1 178 ? -9.382 -9.413 0.944 1.00 98.44 178 GLY A CA 1
ATOM 1398 C C . GLY A 1 178 ? -9.357 -7.918 0.623 1.00 98.44 178 GLY A C 1
ATOM 1399 O O . GLY A 1 178 ? -9.226 -7.061 1.501 1.00 98.44 178 GLY A O 1
ATOM 1400 N N . GLY A 1 179 ? -9.447 -7.619 -0.669 1.00 98.69 179 GLY A N 1
ATOM 1401 C CA . GLY A 1 179 ? -9.247 -6.296 -1.245 1.00 98.69 179 GLY A CA 1
ATOM 1402 C C . GLY A 1 179 ? -8.800 -6.450 -2.692 1.00 98.69 179 GLY A C 1
ATOM 1403 O O . GLY A 1 179 ? -9.491 -7.095 -3.480 1.00 98.69 179 GLY A O 1
ATOM 1404 N N . LEU A 1 180 ? -7.641 -5.898 -3.031 1.00 98.81 180 LEU A N 1
ATOM 1405 C CA . LEU A 1 180 ? -7.052 -5.985 -4.364 1.00 98.81 180 LEU A CA 1
ATOM 1406 C C . LEU A 1 180 ? -5.695 -6.674 -4.292 1.00 98.81 180 LEU A C 1
ATOM 1408 O O . LEU A 1 180 ? -4.906 -6.402 -3.391 1.00 98.81 180 LEU A O 1
ATOM 1412 N N . PHE A 1 181 ? -5.398 -7.504 -5.286 1.00 98.81 181 PHE A N 1
ATOM 1413 C CA . PHE A 1 181 ? -4.056 -8.009 -5.534 1.00 98.81 181 PHE A CA 1
ATOM 1414 C C . PHE A 1 181 ? -3.819 -8.135 -7.038 1.00 98.81 181 PHE A C 1
ATOM 1416 O O . PHE A 1 181 ? -4.701 -8.555 -7.786 1.00 98.81 181 PHE A O 1
ATOM 1423 N N . PHE A 1 182 ? -2.621 -7.776 -7.476 1.00 98.25 182 PHE A N 1
ATOM 1424 C CA . PHE A 1 182 ? -2.138 -7.982 -8.833 1.00 98.25 182 PHE A CA 1
ATOM 1425 C C . PHE A 1 182 ? -0.614 -8.135 -8.822 1.00 98.25 182 PHE A C 1
ATOM 1427 O O . PHE A 1 182 ? 0.091 -7.577 -7.978 1.00 98.25 182 PHE A O 1
ATOM 1434 N N . ASP A 1 183 ? -0.095 -8.899 -9.771 1.00 95.62 183 ASP A N 1
ATOM 1435 C CA . ASP A 1 183 ? 1.335 -9.076 -10.006 1.00 95.62 183 ASP A CA 1
ATOM 1436 C C . ASP A 1 183 ? 1.570 -9.212 -11.509 1.00 95.62 183 ASP A C 1
ATOM 1438 O O . ASP A 1 183 ? 0.621 -9.488 -12.247 1.00 95.62 183 ASP A O 1
ATOM 1442 N N . ASP A 1 184 ? 2.807 -8.988 -11.952 1.00 92.81 184 ASP A N 1
ATOM 1443 C CA . ASP A 1 184 ? 3.197 -9.059 -13.367 1.00 92.81 184 ASP A CA 1
ATOM 1444 C C . ASP A 1 184 ? 2.277 -8.227 -14.302 1.00 92.81 184 ASP A C 1
ATOM 1446 O O . ASP A 1 184 ? 2.048 -8.558 -15.468 1.00 92.81 184 ASP A O 1
ATOM 1450 N N . TRP A 1 185 ? 1.721 -7.122 -13.787 1.00 95.38 185 TRP A N 1
ATOM 1451 C CA . TRP A 1 185 ? 0.709 -6.325 -14.474 1.00 95.38 185 TRP A CA 1
ATOM 1452 C C . TRP A 1 185 ? 1.321 -5.440 -15.553 1.00 95.38 185 TRP A C 1
ATOM 1454 O O . TRP A 1 185 ? 2.137 -4.554 -15.275 1.00 95.38 185 TRP A O 1
ATOM 1464 N N . THR A 1 186 ? 0.867 -5.664 -16.782 1.00 94.50 186 THR A N 1
ATOM 1465 C CA . THR A 1 186 ? 1.283 -4.925 -17.983 1.00 94.50 186 THR A CA 1
ATOM 1466 C C . THR A 1 186 ? 0.106 -4.494 -18.864 1.00 94.50 186 THR A C 1
ATOM 1468 O O . THR A 1 186 ? 0.308 -3.901 -19.928 1.00 94.50 186 THR A O 1
ATOM 1471 N N . ASP A 1 187 ? -1.128 -4.774 -18.432 1.00 92.62 187 ASP A N 1
ATOM 1472 C CA . ASP A 1 187 ? -2.329 -4.559 -19.238 1.00 92.62 187 ASP A CA 1
ATOM 1473 C C . ASP A 1 187 ? -2.554 -3.069 -19.551 1.00 92.62 187 ASP A C 1
ATOM 1475 O O . ASP A 1 187 ? -2.287 -2.176 -18.738 1.00 92.62 187 ASP A O 1
ATOM 1479 N N . GLY A 1 188 ? -3.000 -2.796 -20.778 1.00 90.38 188 GLY A N 1
ATOM 1480 C CA . GLY A 1 188 ? -3.164 -1.441 -21.315 1.00 90.38 188 GLY A CA 1
ATOM 1481 C C . GLY A 1 188 ? -1.857 -0.673 -21.584 1.00 90.38 188 GLY A C 1
ATOM 1482 O O . GLY A 1 188 ? -1.912 0.481 -22.016 1.00 90.38 188 GLY A O 1
ATOM 1483 N N . GLY A 1 189 ? -0.688 -1.283 -21.359 1.00 94.06 189 GLY A N 1
ATOM 1484 C CA . GLY A 1 189 ? 0.616 -0.638 -21.511 1.00 94.06 189 GLY A CA 1
ATOM 1485 C C . GLY A 1 189 ? 1.009 0.246 -20.322 1.00 94.06 189 GLY A C 1
ATOM 1486 O O . GLY A 1 189 ? 0.250 0.430 -19.370 1.00 94.06 189 GLY A O 1
ATOM 1487 N N . ALA A 1 190 ? 2.226 0.792 -20.373 1.00 92.81 190 ALA A N 1
ATOM 1488 C CA . ALA A 1 190 ? 2.901 1.366 -19.208 1.00 92.81 190 ALA A CA 1
ATOM 1489 C C . ALA A 1 190 ? 2.123 2.518 -18.552 1.00 92.81 190 ALA A C 1
ATOM 1491 O O . ALA A 1 190 ? 1.874 2.486 -17.348 1.00 92.81 190 ALA A O 1
ATOM 1492 N N . ASP A 1 191 ? 1.656 3.488 -19.340 1.00 95.00 191 ASP A N 1
ATOM 1493 C CA . ASP A 1 191 ? 0.935 4.650 -18.808 1.00 95.00 191 ASP A CA 1
ATOM 1494 C C . ASP A 1 191 ? -0.430 4.277 -18.216 1.00 95.00 191 ASP A C 1
ATOM 1496 O O . ASP A 1 191 ? -0.850 4.843 -17.207 1.00 95.00 191 ASP A O 1
ATOM 1500 N N . ALA A 1 192 ? -1.146 3.332 -18.836 1.00 96.69 192 ALA A N 1
ATOM 1501 C CA . ALA A 1 192 ? -2.430 2.864 -18.318 1.00 96.69 192 ALA A CA 1
ATOM 1502 C C . ALA A 1 192 ? -2.243 2.062 -17.027 1.00 96.69 192 ALA A C 1
ATOM 1504 O O . ALA A 1 192 ? -2.959 2.296 -16.055 1.00 96.69 192 ALA A O 1
ATOM 1505 N N . SER A 1 193 ? -1.230 1.194 -16.996 1.00 97.25 193 SER A N 1
ATOM 1506 C CA . SER A 1 193 ? -0.835 0.456 -15.798 1.00 97.25 193 SER A CA 1
ATOM 1507 C C . SER A 1 193 ? -0.451 1.398 -14.654 1.00 97.25 193 SER A C 1
ATOM 1509 O O . SER A 1 193 ? -0.895 1.200 -13.524 1.00 97.25 193 SER A O 1
ATOM 1511 N N . PHE A 1 194 ? 0.300 2.470 -14.927 1.00 98.12 194 PHE A N 1
ATOM 1512 C CA . PHE A 1 194 ? 0.658 3.433 -13.887 1.00 98.12 194 PHE A CA 1
ATOM 1513 C C . PHE A 1 194 ? -0.554 4.218 -13.374 1.00 98.12 194 PHE A C 1
ATOM 1515 O O . PHE A 1 194 ? -0.714 4.339 -12.161 1.00 98.12 194 PHE A O 1
ATOM 1522 N N . ARG A 1 195 ? -1.476 4.648 -14.250 1.00 98.31 195 ARG A N 1
ATOM 1523 C CA . ARG A 1 195 ? -2.749 5.255 -13.813 1.00 98.31 195 ARG A CA 1
ATOM 1524 C C . ARG A 1 195 ? -3.575 4.310 -12.939 1.00 98.31 195 ARG A C 1
ATOM 1526 O O . ARG A 1 195 ? -4.160 4.754 -11.954 1.00 98.31 195 ARG A O 1
ATOM 1533 N N . GLN A 1 196 ? -3.606 3.018 -13.269 1.00 98.38 196 GLN A N 1
ATOM 1534 C CA . GLN A 1 196 ? -4.298 2.012 -12.462 1.00 98.38 196 GLN A CA 1
ATOM 1535 C C . GLN A 1 196 ? -3.667 1.878 -11.069 1.00 98.38 196 GLN A C 1
ATOM 1537 O O . GLN A 1 196 ? -4.380 1.829 -10.068 1.00 98.38 196 GLN A O 1
ATOM 1542 N N . VAL A 1 197 ? -2.334 1.873 -10.995 1.00 98.50 197 VAL A N 1
ATOM 1543 C CA . VAL A 1 197 ? -1.575 1.842 -9.736 1.00 98.50 197 VAL A CA 1
ATOM 1544 C C . VAL A 1 197 ? -1.827 3.092 -8.898 1.00 98.50 197 VAL A C 1
ATOM 1546 O O . VAL A 1 197 ? -2.040 2.967 -7.695 1.00 98.50 197 VAL A O 1
ATOM 1549 N N . GLN A 1 198 ? -1.855 4.275 -9.520 1.00 98.81 198 GLN A N 1
ATOM 1550 C CA . GLN A 1 198 ? -2.182 5.526 -8.834 1.00 98.81 198 GLN A CA 1
ATOM 1551 C C . GLN A 1 198 ? -3.606 5.497 -8.279 1.00 98.81 198 GLN A C 1
ATOM 1553 O O . GLN A 1 198 ? -3.814 5.755 -7.100 1.00 98.81 198 GLN A O 1
ATOM 1558 N N . SER A 1 199 ? -4.580 5.072 -9.091 1.00 98.81 199 SER A N 1
ATOM 1559 C CA . SER A 1 199 ? -5.968 4.952 -8.642 1.00 98.81 199 SER A CA 1
ATOM 1560 C C . SER A 1 199 ? -6.118 4.007 -7.444 1.00 98.81 199 SER A C 1
ATOM 1562 O O . SER A 1 199 ? -6.870 4.312 -6.521 1.00 98.81 199 SER A O 1
ATOM 1564 N N . ILE A 1 200 ? -5.379 2.892 -7.426 1.00 98.81 200 ILE A N 1
ATOM 1565 C CA . ILE A 1 200 ? -5.373 1.942 -6.305 1.00 98.81 200 ILE A CA 1
ATOM 1566 C C . ILE A 1 200 ? -4.673 2.534 -5.074 1.00 98.81 200 ILE A C 1
ATOM 1568 O O . ILE A 1 200 ? -5.203 2.428 -3.971 1.00 98.81 200 ILE A O 1
ATOM 1572 N N . GLY A 1 201 ? -3.511 3.170 -5.237 1.00 98.81 201 GLY A N 1
ATOM 1573 C CA . GLY A 1 201 ? -2.788 3.803 -4.129 1.00 98.81 201 GLY A CA 1
ATOM 1574 C C . GLY A 1 201 ? -3.593 4.914 -3.459 1.00 98.81 201 GLY A C 1
ATOM 1575 O O . GLY A 1 201 ? -3.717 4.934 -2.234 1.00 98.81 201 GLY A O 1
ATOM 1576 N N . ASP A 1 202 ? -4.220 5.770 -4.264 1.00 98.88 202 ASP A N 1
ATOM 1577 C CA . ASP A 1 202 ? -5.023 6.904 -3.801 1.00 98.88 202 ASP A CA 1
ATOM 1578 C C . ASP A 1 202 ? -6.315 6.455 -3.097 1.00 98.88 202 ASP A C 1
ATOM 1580 O O . ASP A 1 202 ? -6.861 7.179 -2.263 1.00 98.88 202 ASP A O 1
ATOM 1584 N N . ALA A 1 203 ? -6.797 5.243 -3.392 1.00 98.88 203 ALA A N 1
ATOM 1585 C CA . ALA A 1 203 ? -8.001 4.676 -2.794 1.00 98.88 203 ALA A CA 1
ATOM 1586 C C . ALA A 1 203 ? -7.790 4.081 -1.393 1.00 98.88 203 ALA A C 1
ATOM 1588 O O . ALA A 1 203 ? -8.771 3.915 -0.664 1.00 98.88 203 ALA A O 1
ATOM 1589 N N . LEU A 1 204 ? -6.544 3.810 -0.980 1.00 98.75 204 LEU A N 1
ATOM 1590 C CA . LEU A 1 204 ? -6.246 3.211 0.326 1.00 98.75 204 LEU A CA 1
ATOM 1591 C C . LEU A 1 204 ? -6.825 4.037 1.485 1.00 98.75 204 LEU A C 1
ATOM 1593 O O . LEU A 1 204 ? -7.507 3.500 2.356 1.00 98.75 204 LEU A O 1
ATOM 1597 N N . LEU A 1 205 ? -6.539 5.341 1.525 1.00 98.81 205 LEU A N 1
ATOM 1598 C CA . LEU A 1 205 ? -6.950 6.195 2.643 1.00 98.81 205 LEU A CA 1
ATOM 1599 C C . LEU A 1 205 ? -8.475 6.402 2.678 1.00 98.81 205 LEU A C 1
ATOM 1601 O O . LEU A 1 205 ? -9.060 6.192 3.741 1.00 98.81 205 LEU A O 1
ATOM 1605 N N . PRO A 1 206 ? -9.163 6.700 1.556 1.00 98.88 206 PRO A N 1
ATOM 1606 C CA . PRO A 1 206 ? -10.625 6.678 1.509 1.00 98.88 206 PRO A CA 1
ATOM 1607 C C . PRO A 1 206 ? -11.247 5.343 1.947 1.00 98.88 206 PRO A C 1
ATOM 1609 O O . PRO A 1 206 ? -12.336 5.340 2.524 1.00 98.88 206 PRO A O 1
ATOM 1612 N N . ALA A 1 207 ? -10.579 4.213 1.696 1.00 98.88 207 ALA A N 1
ATOM 1613 C CA . ALA A 1 207 ? -11.054 2.902 2.130 1.00 98.88 207 ALA A CA 1
ATOM 1614 C C . ALA A 1 207 ? -10.854 2.686 3.640 1.00 98.88 207 ALA A C 1
ATOM 1616 O O . ALA A 1 207 ? -11.755 2.184 4.309 1.00 98.88 207 ALA A O 1
ATOM 1617 N N . TYR A 1 208 ? -9.700 3.079 4.187 1.00 98.88 208 TYR A N 1
ATOM 1618 C CA . TYR A 1 208 ? -9.296 2.705 5.543 1.00 98.88 208 TYR A CA 1
ATOM 1619 C C . TYR A 1 208 ? -9.645 3.736 6.624 1.00 98.88 208 TYR A C 1
ATOM 1621 O O . TYR A 1 208 ? -10.124 3.362 7.694 1.00 98.88 208 TYR A O 1
ATOM 1629 N N . LEU A 1 209 ? -9.439 5.033 6.371 1.00 98.88 209 LEU A N 1
ATOM 1630 C CA . LEU A 1 209 ? -9.599 6.069 7.401 1.00 98.88 209 LEU A CA 1
ATOM 1631 C C . LEU A 1 209 ? -11.019 6.138 7.990 1.00 98.88 209 LEU A C 1
ATOM 1633 O O . LEU A 1 209 ? -11.126 6.248 9.213 1.00 98.88 209 LEU A O 1
ATOM 1637 N N . PRO A 1 210 ? -12.109 6.002 7.200 1.00 98.81 210 PRO A N 1
ATOM 1638 C CA . PRO A 1 210 ? -13.460 5.965 7.762 1.00 98.81 210 PRO A CA 1
ATOM 1639 C C . PRO A 1 210 ? -13.681 4.795 8.728 1.00 98.81 210 PRO A C 1
ATOM 1641 O O . PRO A 1 210 ? -14.438 4.927 9.688 1.00 98.81 210 PRO A O 1
ATOM 1644 N N . ILE A 1 211 ? -13.004 3.663 8.501 1.00 98.88 211 ILE A N 1
ATOM 1645 C CA . ILE A 1 211 ? -13.076 2.489 9.377 1.00 98.88 211 ILE A CA 1
ATOM 1646 C C . ILE A 1 211 ? -12.350 2.783 10.695 1.00 98.88 211 ILE A C 1
ATOM 1648 O O . ILE A 1 211 ? -12.908 2.523 11.758 1.00 98.88 211 ILE A O 1
ATOM 1652 N N . ILE A 1 212 ? -11.151 3.380 10.655 1.00 98.75 212 ILE A N 1
ATOM 1653 C CA . ILE A 1 212 ? -10.452 3.801 11.882 1.00 98.75 212 ILE A CA 1
ATOM 1654 C C . ILE A 1 212 ? -11.327 4.765 12.683 1.00 98.75 212 ILE A C 1
ATOM 1656 O O . ILE A 1 212 ? -11.579 4.514 13.859 1.00 98.75 212 ILE A O 1
ATOM 1660 N N . GLU A 1 213 ? -11.823 5.832 12.051 1.00 98.69 213 GLU A N 1
ATOM 1661 C CA . GLU A 1 213 ? -12.601 6.873 12.731 1.00 98.69 213 GLU A CA 1
ATOM 1662 C C . GLU A 1 213 ? -13.841 6.297 13.417 1.00 98.69 213 GLU A C 1
ATOM 1664 O O . GLU A 1 213 ? -14.125 6.605 14.572 1.00 98.69 213 GLU A O 1
ATOM 1669 N N . LYS A 1 214 ? -14.542 5.390 12.733 1.00 98.69 214 LYS A N 1
ATOM 1670 C CA . LYS A 1 214 ? -15.748 4.755 13.261 1.00 98.69 214 LYS A CA 1
ATOM 1671 C C . LYS A 1 214 ? -15.469 3.798 14.421 1.00 98.69 214 LYS A C 1
ATOM 1673 O O . LYS A 1 214 ? -16.340 3.614 15.270 1.00 98.69 214 LYS A O 1
ATOM 1678 N N . ARG A 1 215 ? -14.306 3.137 14.436 1.00 98.56 215 ARG A N 1
ATOM 1679 C CA . ARG A 1 215 ? -14.039 2.008 15.345 1.00 98.56 215 ARG A CA 1
ATOM 1680 C C . ARG A 1 215 ? -13.069 2.316 16.478 1.00 98.56 215 ARG A C 1
ATOM 1682 O O . ARG A 1 215 ? -13.165 1.646 17.505 1.00 98.56 215 ARG A O 1
ATOM 1689 N N . LYS A 1 216 ? -12.196 3.322 16.346 1.00 98.12 216 LYS A N 1
ATOM 1690 C CA . LYS A 1 216 ? -11.097 3.613 17.290 1.00 98.12 216 LYS A CA 1
ATOM 1691 C C . LYS A 1 216 ? -11.534 3.788 18.748 1.00 98.12 216 LYS A C 1
ATOM 1693 O O . LYS A 1 216 ? -10.803 3.363 19.638 1.00 98.12 216 LYS A O 1
ATOM 1698 N N . ASP A 1 217 ? -12.732 4.326 18.981 1.00 98.12 217 ASP A N 1
ATOM 1699 C CA . ASP A 1 217 ? -13.267 4.598 20.324 1.00 98.12 217 ASP A CA 1
ATOM 1700 C C . ASP A 1 217 ? -14.234 3.509 20.828 1.00 98.12 217 ASP A C 1
ATOM 1702 O O . ASP A 1 217 ? -14.852 3.661 21.882 1.00 98.12 217 ASP A O 1
ATOM 1706 N N . THR A 1 218 ? -14.390 2.400 20.093 1.00 98.31 218 THR A N 1
ATOM 1707 C CA . THR A 1 218 ? -15.263 1.291 20.514 1.00 98.31 218 THR A CA 1
ATOM 1708 C C . THR A 1 218 ? -14.711 0.672 21.802 1.00 98.31 218 THR A C 1
ATOM 1710 O O . THR A 1 218 ? -13.561 0.234 21.786 1.00 98.31 218 THR A O 1
ATOM 1713 N N . PRO A 1 219 ? -15.476 0.592 22.907 1.00 97.88 219 PRO A N 1
ATOM 1714 C CA . PRO A 1 219 ? -14.981 0.006 24.151 1.00 97.88 219 PRO A CA 1
ATOM 1715 C C . PRO A 1 219 ? -14.564 -1.457 23.969 1.00 97.88 219 PRO A C 1
ATOM 1717 O O . PRO A 1 219 ? -15.329 -2.258 23.434 1.00 97.88 219 PRO A O 1
ATOM 1720 N N . PHE A 1 220 ? -13.372 -1.815 24.447 1.00 96.44 220 PHE A N 1
ATOM 1721 C CA . PHE A 1 220 ? -12.834 -3.177 24.423 1.00 96.44 220 PHE A CA 1
ATOM 1722 C C . PHE A 1 220 ? -12.257 -3.551 25.794 1.00 96.44 220 PHE A C 1
ATOM 1724 O O . PHE A 1 220 ? -11.918 -2.673 26.587 1.00 96.44 220 PHE A O 1
ATOM 1731 N N . GLY A 1 221 ? -12.214 -4.852 26.083 1.00 93.12 221 GLY A N 1
ATOM 1732 C CA . GLY A 1 221 ? -11.632 -5.408 27.307 1.00 93.12 221 GLY A CA 1
ATOM 1733 C C . GLY A 1 221 ? -10.238 -5.992 27.081 1.00 93.12 221 GLY A C 1
ATOM 1734 O O . GLY A 1 221 ? -9.726 -5.946 25.961 1.00 93.12 221 GLY A O 1
ATOM 1735 N N . GLU A 1 222 ? -9.661 -6.533 28.158 1.00 83.56 222 GLU A N 1
ATOM 1736 C CA . GLU A 1 222 ? -8.476 -7.407 28.102 1.00 83.56 222 GLU A CA 1
ATOM 1737 C C . GLU A 1 222 ? -8.782 -8.757 27.441 1.00 83.56 222 GLU A C 1
ATOM 1739 O O . GLU A 1 222 ? -9.912 -9.271 27.626 1.00 83.56 222 GLU A O 1
#

Radius of gyration: 18.1 Å; Cα contacts (8 Å, |Δi|>4): 441; chains: 1; bounding box: 46×38×53 Å

pLDDT: mean 94.69, std 8.01, range [58.03, 98.88]

Foldseek 3Di:
DADDPVVVQVLLVVLLVVVQVLVCVQFPPWHWDADWDADPPRWIKGWTWTDCGLFWHIKIKIWTKDWDQFDDPVVCVVPVVRGRFTKIKTKIKMWTDTPFLLAWIKIWIWMKIFTPDPPGDIFIWIWMFTAHPDDDVVLLVLQLVLLCVLQPPCSVVQQVVQQVVQDDVVVRDGRHSGGGTDDRHQPPHRVVRVSSSSSRSVSPCSSRVVSSVVRSPPDDDD